Protein AF-A0A1I2E9L8-F1 (afdb_monomer)

Radius of gyration: 26.75 Å; Cα contacts (8 Å, |Δi|>4): 532; chains: 1; bounding box: 52×35×106 Å

Structure (mmCIF, N/CA/C/O backbone):
data_AF-A0A1I2E9L8-F1
#
_entry.id   AF-A0A1I2E9L8-F1
#
loop_
_atom_site.group_PDB
_atom_site.id
_atom_site.type_symbol
_atom_site.label_atom_id
_atom_site.label_alt_id
_atom_site.label_comp_id
_atom_site.label_asym_id
_atom_site.label_entity_id
_atom_site.label_seq_id
_atom_site.pdbx_PDB_ins_code
_atom_site.Cartn_x
_atom_site.Cartn_y
_atom_site.Cartn_z
_atom_site.occupancy
_atom_site.B_iso_or_equiv
_atom_site.auth_seq_id
_atom_site.auth_comp_id
_atom_site.auth_asym_id
_atom_site.auth_atom_id
_atom_site.pdbx_PDB_model_num
ATOM 1 N N . MET A 1 1 ? -4.619 11.342 -68.193 1.00 66.62 1 MET A N 1
ATOM 2 C CA . MET A 1 1 ? -4.381 11.795 -66.798 1.00 66.62 1 MET A CA 1
ATOM 3 C C . MET A 1 1 ? -5.116 10.953 -65.743 1.00 66.62 1 MET A C 1
ATOM 5 O O . MET A 1 1 ? -4.534 10.706 -64.697 1.00 66.62 1 MET A O 1
ATOM 9 N N . ILE A 1 2 ? -6.323 10.437 -66.022 1.00 74.88 2 ILE A N 1
ATOM 10 C CA . ILE A 1 2 ? -7.178 9.690 -65.068 1.00 74.88 2 ILE A CA 1
ATOM 11 C C . ILE A 1 2 ? -6.536 8.403 -64.494 1.00 74.88 2 ILE A C 1
ATOM 13 O O . ILE A 1 2 ? -6.602 8.181 -63.287 1.00 74.88 2 ILE A O 1
ATOM 17 N N . ASN A 1 3 ? -5.809 7.613 -65.297 1.00 73.25 3 ASN A N 1
ATOM 18 C CA . ASN A 1 3 ? -5.206 6.351 -64.821 1.00 73.25 3 ASN A CA 1
ATOM 19 C C . ASN A 1 3 ? -4.112 6.534 -63.752 1.00 73.25 3 ASN A C 1
ATOM 21 O O . ASN A 1 3 ? -3.948 5.673 -62.890 1.00 73.25 3 ASN A O 1
ATOM 25 N N . LYS A 1 4 ? -3.384 7.661 -63.753 1.00 78.81 4 LYS A N 1
ATOM 26 C CA . LYS A 1 4 ? -2.342 7.920 -62.740 1.00 78.81 4 LYS A CA 1
ATOM 27 C C . LYS A 1 4 ? -2.942 8.221 -61.361 1.00 78.81 4 LYS A C 1
ATOM 29 O O . LYS A 1 4 ? -2.363 7.830 -60.353 1.00 78.81 4 LYS A O 1
ATOM 34 N N . LEU A 1 5 ? -4.115 8.861 -61.319 1.00 83.88 5 LEU A N 1
ATOM 35 C CA . LEU A 1 5 ? -4.793 9.218 -60.071 1.00 83.88 5 LEU A CA 1
ATOM 36 C C . LEU A 1 5 ? -5.386 7.984 -59.372 1.00 83.88 5 LEU A C 1
ATOM 38 O O . LEU A 1 5 ? -5.322 7.881 -58.150 1.00 83.88 5 LEU A O 1
ATOM 42 N N . ILE A 1 6 ? -5.912 7.027 -60.142 1.00 85.25 6 ILE A N 1
ATOM 43 C CA . ILE A 1 6 ? -6.459 5.769 -59.608 1.00 85.25 6 ILE A CA 1
ATOM 44 C C . ILE A 1 6 ? -5.339 4.906 -59.009 1.00 85.25 6 ILE A C 1
ATOM 46 O O . ILE A 1 6 ? -5.469 4.435 -57.882 1.00 85.25 6 ILE A O 1
ATOM 50 N N . ILE A 1 7 ? -4.202 4.772 -59.702 1.00 83.62 7 ILE A N 1
ATOM 51 C CA . ILE A 1 7 ? -3.049 4.003 -59.201 1.00 83.62 7 ILE A CA 1
ATOM 52 C C . ILE A 1 7 ? -2.481 4.626 -57.916 1.00 83.62 7 ILE A C 1
ATOM 54 O O . ILE A 1 7 ? -2.129 3.897 -56.991 1.00 83.62 7 ILE A O 1
ATOM 58 N N . LEU A 1 8 ? -2.424 5.960 -57.823 1.00 86.81 8 LEU A N 1
ATOM 59 C CA . LEU A 1 8 ? -1.969 6.644 -56.610 1.00 86.81 8 LEU A CA 1
ATOM 60 C C . LEU A 1 8 ? -2.916 6.399 -55.424 1.00 86.81 8 LEU A C 1
ATOM 62 O O . LEU A 1 8 ? -2.445 6.105 -54.329 1.00 86.81 8 LEU A O 1
ATOM 66 N N . LYS A 1 9 ? -4.237 6.455 -55.645 1.00 87.00 9 LYS A N 1
ATOM 67 C CA . LYS A 1 9 ? -5.237 6.173 -54.602 1.00 87.00 9 LYS A CA 1
ATOM 68 C C . LYS A 1 9 ? -5.170 4.729 -54.110 1.00 87.00 9 LYS A C 1
ATOM 70 O O . LYS A 1 9 ? -5.240 4.508 -52.909 1.00 87.00 9 LYS A O 1
ATOM 75 N N . ILE A 1 10 ? -4.979 3.764 -55.011 1.00 85.31 10 ILE A N 1
ATOM 76 C CA . ILE A 1 10 ? -4.831 2.349 -54.640 1.00 85.31 10 ILE A CA 1
ATOM 77 C C . ILE A 1 10 ? -3.542 2.132 -53.839 1.00 85.31 10 ILE A C 1
ATOM 79 O O . ILE A 1 10 ? -3.576 1.459 -52.816 1.00 85.31 10 ILE A O 1
ATOM 83 N N . LYS A 1 11 ? -2.421 2.749 -54.238 1.00 83.81 11 LYS A N 1
ATOM 84 C CA . LYS A 1 11 ? -1.168 2.672 -53.470 1.00 83.81 11 LYS A CA 1
ATOM 85 C C . LYS A 1 11 ? -1.296 3.296 -52.082 1.00 83.81 11 LYS A C 1
ATOM 87 O O . LYS A 1 11 ? -0.800 2.716 -51.125 1.00 83.81 11 LYS A O 1
ATOM 92 N N . LEU A 1 12 ? -1.978 4.437 -51.972 1.00 83.06 12 LEU A N 1
ATOM 93 C CA . LEU A 1 12 ? -2.223 5.096 -50.690 1.00 83.06 12 LEU A CA 1
ATOM 94 C C . LEU A 1 12 ? -3.141 4.256 -49.790 1.00 83.06 12 LEU A C 1
ATOM 96 O O . LEU A 1 12 ? -2.866 4.120 -48.604 1.00 83.06 12 LEU A O 1
ATOM 100 N N . LEU A 1 13 ? -4.185 3.643 -50.359 1.00 82.94 13 LEU A N 1
ATOM 101 C CA . LEU A 1 13 ? -5.080 2.747 -49.629 1.00 82.94 13 LEU A CA 1
ATOM 102 C C . LEU A 1 13 ? -4.330 1.503 -49.135 1.00 82.94 13 LEU A C 1
ATOM 104 O O . LEU A 1 13 ? -4.416 1.173 -47.961 1.00 82.94 13 LEU A O 1
ATOM 108 N N . ILE A 1 14 ? -3.535 0.854 -49.993 1.00 80.50 14 ILE A N 1
ATOM 109 C CA . ILE A 1 14 ? -2.721 -0.308 -49.606 1.00 80.50 14 ILE A CA 1
ATOM 110 C C . ILE A 1 14 ? -1.721 0.085 -48.510 1.00 80.50 14 ILE A C 1
ATOM 112 O O . ILE A 1 14 ? -1.613 -0.618 -47.515 1.00 80.50 14 ILE A O 1
ATOM 116 N N . PHE A 1 15 ? -1.048 1.233 -48.621 1.00 78.69 15 PHE A N 1
ATOM 117 C CA . PHE A 1 15 ? -0.107 1.690 -47.593 1.00 78.69 15 PHE A CA 1
ATOM 118 C C . PHE A 1 15 ? -0.779 1.928 -46.227 1.00 78.69 15 PHE A C 1
ATOM 120 O O . PHE A 1 15 ? -0.186 1.628 -45.196 1.00 78.69 15 PHE A O 1
ATOM 127 N N . LEU A 1 16 ? -2.036 2.387 -46.209 1.00 77.38 16 LEU A N 1
ATOM 128 C CA . LEU A 1 16 ? -2.820 2.559 -44.979 1.00 77.38 16 LEU A CA 1
ATOM 129 C C . LEU A 1 16 ? -3.252 1.227 -44.335 1.00 77.38 16 LEU A C 1
ATOM 131 O O . LEU A 1 16 ? -3.424 1.183 -43.122 1.00 77.38 16 LEU A O 1
ATOM 135 N N . PHE A 1 17 ? -3.393 0.142 -45.107 1.00 72.19 17 PHE A N 1
ATOM 136 C CA . PHE A 1 17 ? -3.806 -1.172 -44.586 1.00 72.19 17 PHE A CA 1
ATOM 137 C C . PHE A 1 17 ? -2.660 -2.017 -44.001 1.00 72.19 17 PHE A C 1
ATOM 139 O O . PHE A 1 17 ? -2.930 -2.953 -43.254 1.00 72.19 17 PHE A O 1
ATOM 146 N N . PHE A 1 18 ? -1.394 -1.705 -44.299 1.00 70.62 18 PHE A N 1
ATOM 147 C CA . PHE A 1 18 ? -0.235 -2.507 -43.864 1.00 70.62 18 PHE A CA 1
ATOM 148 C C . PHE A 1 18 ? 0.545 -1.924 -42.667 1.00 70.62 18 PHE A C 1
ATOM 150 O O . PHE A 1 18 ? 1.574 -2.477 -42.288 1.00 70.62 18 PHE A O 1
ATOM 157 N N . GLY A 1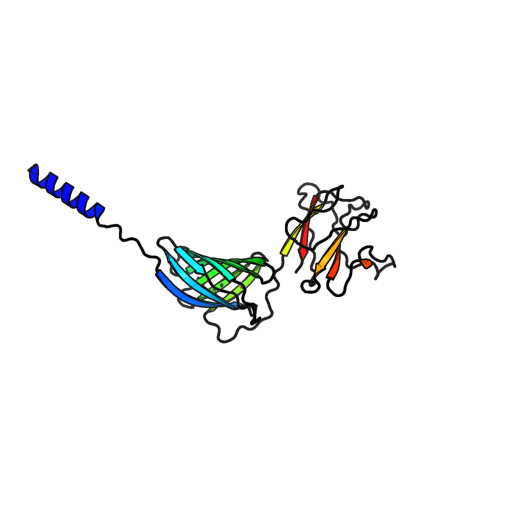 19 ? 0.086 -0.823 -42.062 1.00 64.12 19 GLY A N 1
ATOM 158 C CA . GLY A 1 19 ? 0.852 -0.085 -41.045 1.00 64.12 19 GLY A CA 1
ATOM 159 C C . GLY A 1 19 ? 0.592 -0.443 -39.577 1.00 64.12 19 GLY A C 1
ATOM 160 O O . GLY A 1 19 ? 1.309 0.046 -38.710 1.00 64.12 19 GLY A O 1
ATOM 161 N N . SER A 1 20 ? -0.415 -1.261 -39.263 1.00 62.69 20 SER A N 1
ATOM 162 C CA . SER A 1 20 ? -0.779 -1.558 -37.870 1.00 62.69 20 SER A CA 1
ATOM 163 C C . SER A 1 20 ? 0.019 -2.747 -37.336 1.00 62.69 20 SER A C 1
ATOM 165 O O . SER A 1 20 ? -0.498 -3.859 -37.229 1.00 62.69 20 SER A O 1
ATOM 167 N N . THR A 1 21 ? 1.297 -2.544 -37.012 1.00 70.00 21 THR A N 1
ATOM 168 C CA . THR A 1 21 ? 2.017 -3.526 -36.193 1.00 70.00 21 THR A CA 1
ATOM 169 C C . THR A 1 21 ? 1.369 -3.543 -34.819 1.00 70.00 21 THR A C 1
ATOM 171 O O . THR A 1 21 ? 1.370 -2.516 -34.144 1.00 70.00 21 THR A O 1
ATOM 174 N N . LEU A 1 22 ? 0.821 -4.689 -34.410 1.00 69.31 22 LEU A N 1
ATOM 175 C CA . LEU A 1 22 ? 0.424 -4.913 -33.024 1.00 69.31 22 LEU A CA 1
ATOM 176 C C . LEU A 1 22 ? 1.630 -4.572 -32.145 1.00 69.31 22 LEU A C 1
ATOM 178 O O . LEU A 1 22 ? 2.656 -5.255 -32.211 1.00 69.31 22 LEU A O 1
ATOM 182 N N . VAL A 1 23 ? 1.533 -3.489 -31.376 1.00 74.12 23 VAL A N 1
ATOM 183 C CA . VAL A 1 23 ? 2.543 -3.160 -30.377 1.00 74.12 23 VAL A CA 1
ATOM 184 C C . VAL A 1 23 ? 2.415 -4.218 -29.293 1.00 74.12 23 VAL A C 1
ATOM 186 O O . VAL A 1 23 ? 1.532 -4.177 -28.438 1.00 74.12 23 VAL A O 1
ATOM 189 N N . ASN A 1 24 ? 3.269 -5.232 -29.389 1.00 81.94 24 ASN A N 1
ATOM 190 C CA . ASN A 1 24 ? 3.385 -6.242 -28.355 1.00 81.94 24 ASN A CA 1
ATOM 191 C C . ASN A 1 24 ? 3.853 -5.546 -27.080 1.00 81.94 24 ASN A C 1
ATOM 193 O O . ASN A 1 24 ? 4.819 -4.783 -27.107 1.00 81.94 24 ASN A O 1
ATOM 197 N N . ALA A 1 25 ? 3.159 -5.808 -25.976 1.00 87.88 25 ALA A N 1
ATOM 198 C CA . ALA A 1 25 ? 3.566 -5.315 -24.675 1.00 87.88 25 ALA A CA 1
ATOM 199 C C . ALA A 1 25 ? 5.027 -5.723 -24.406 1.00 87.88 25 ALA A C 1
ATOM 201 O O . ALA A 1 25 ? 5.374 -6.902 -24.505 1.00 87.88 25 ALA A O 1
ATOM 202 N N . GLN A 1 26 ? 5.889 -4.750 -24.112 1.00 92.44 26 GLN A N 1
ATOM 203 C CA . GLN A 1 26 ? 7.318 -4.976 -23.909 1.00 92.44 26 GLN A CA 1
ATOM 204 C C . GLN A 1 26 ? 7.628 -4.963 -22.417 1.00 92.44 26 GLN A C 1
ATOM 206 O O . GLN A 1 26 ? 7.486 -3.937 -21.749 1.00 92.44 26 GLN A O 1
ATOM 211 N N . THR A 1 27 ? 8.099 -6.086 -21.882 1.00 95.06 27 THR A N 1
ATOM 212 C CA . THR A 1 27 ? 8.660 -6.109 -20.529 1.00 95.06 27 THR A CA 1
ATOM 213 C C . THR A 1 27 ? 9.973 -5.331 -20.518 1.00 95.06 27 THR A C 1
ATOM 215 O O . THR A 1 27 ? 10.907 -5.668 -21.244 1.00 95.06 27 THR A O 1
ATOM 218 N N . LEU A 1 28 ? 10.032 -4.281 -19.701 1.00 91.56 28 LEU A N 1
ATOM 219 C CA . LEU A 1 28 ? 11.212 -3.428 -19.555 1.00 91.56 28 LEU A CA 1
ATOM 220 C C . LEU A 1 28 ? 12.232 -4.046 -18.597 1.00 91.56 28 LEU A C 1
ATOM 222 O O . LEU A 1 28 ? 13.436 -3.941 -18.817 1.00 91.56 28 LEU A O 1
ATOM 226 N N . GLY A 1 29 ? 11.747 -4.723 -17.556 1.00 94.12 29 GLY A N 1
ATOM 227 C CA . GLY A 1 29 ? 12.587 -5.409 -16.583 1.00 94.12 29 GLY A CA 1
ATOM 228 C C . GLY A 1 29 ? 11.935 -5.520 -15.213 1.00 94.12 29 GLY A C 1
ATOM 229 O O . GLY A 1 29 ? 10.776 -5.145 -15.028 1.00 94.12 29 GLY A O 1
ATOM 230 N N . THR A 1 30 ? 12.710 -6.034 -14.258 1.00 95.25 30 THR A N 1
ATOM 231 C CA . THR A 1 30 ? 12.337 -6.113 -12.843 1.00 95.25 30 THR A CA 1
ATOM 232 C C . THR A 1 30 ? 13.197 -5.157 -12.034 1.00 95.25 30 THR A C 1
ATOM 234 O O . THR A 1 30 ? 14.423 -5.174 -12.125 1.00 95.25 30 THR A O 1
ATOM 237 N N . TYR A 1 31 ? 12.542 -4.342 -11.222 1.00 94.19 31 TYR A N 1
ATOM 238 C CA . TYR A 1 31 ? 13.128 -3.219 -10.510 1.00 94.19 31 TYR A CA 1
ATOM 239 C C . TYR A 1 31 ? 12.735 -3.259 -9.037 1.00 94.19 31 TYR A C 1
ATOM 241 O O . TYR A 1 31 ? 11.745 -3.892 -8.671 1.00 94.19 31 TYR A O 1
ATOM 249 N N . ARG A 1 32 ? 13.525 -2.602 -8.184 1.00 95.19 32 ARG A N 1
ATOM 250 C CA . ARG A 1 32 ? 13.363 -2.643 -6.727 1.00 95.19 32 ARG A CA 1
ATOM 251 C C . ARG A 1 32 ? 13.406 -1.237 -6.147 1.00 95.19 32 ARG A C 1
ATOM 253 O O . ARG A 1 32 ? 14.308 -0.477 -6.490 1.00 95.19 32 ARG A O 1
ATOM 260 N N . TRP A 1 33 ? 12.497 -0.938 -5.226 1.00 94.94 33 TRP A N 1
ATOM 261 C CA . TRP A 1 33 ? 12.442 0.329 -4.500 1.00 94.94 33 TRP A CA 1
ATOM 262 C C . TRP A 1 33 ? 12.247 0.101 -3.010 1.00 94.94 33 TRP A C 1
ATOM 264 O O . TRP A 1 33 ? 11.333 -0.618 -2.616 1.00 94.94 33 TRP A O 1
ATOM 274 N N . ASN A 1 34 ? 13.072 0.736 -2.179 1.00 95.38 34 ASN A N 1
ATOM 275 C CA . ASN A 1 34 ? 12.769 0.885 -0.758 1.00 95.38 34 ASN A CA 1
ATOM 276 C C . ASN A 1 34 ? 11.882 2.116 -0.552 1.00 95.38 34 ASN A C 1
ATOM 278 O O . ASN A 1 34 ? 12.173 3.180 -1.088 1.00 95.38 34 ASN A O 1
ATOM 282 N N . ILE A 1 35 ? 10.823 1.962 0.235 1.00 93.50 35 ILE A N 1
ATOM 283 C CA . ILE A 1 35 ? 9.825 2.994 0.524 1.00 93.50 35 ILE A CA 1
ATOM 284 C C . ILE A 1 35 ? 10.219 3.712 1.831 1.00 93.50 35 ILE A C 1
ATOM 286 O O . ILE A 1 35 ? 9.594 3.545 2.875 1.00 93.50 35 ILE A O 1
ATOM 290 N N . SER A 1 36 ? 11.317 4.475 1.799 1.00 94.38 36 SER A N 1
ATOM 291 C CA . SER A 1 36 ? 11.888 5.162 2.971 1.00 94.38 36 SER A CA 1
ATOM 292 C C . SER A 1 36 ? 10.903 6.199 3.534 1.00 94.38 36 SER A C 1
ATOM 294 O O . SER A 1 36 ? 10.302 6.921 2.734 1.00 94.38 36 SER A O 1
ATOM 296 N N . PRO A 1 37 ? 10.718 6.318 4.866 1.00 94.56 37 PRO A N 1
ATOM 297 C CA . PRO A 1 37 ? 11.580 5.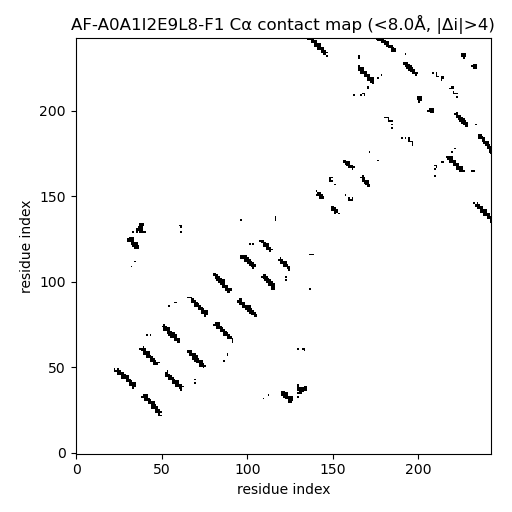805 5.942 1.00 94.56 37 PRO A CA 1
ATOM 298 C C . PRO A 1 37 ? 11.247 4.389 6.438 1.00 94.56 37 PRO A C 1
ATOM 300 O O . PRO A 1 37 ? 11.721 3.993 7.503 1.00 94.56 37 PRO A O 1
ATOM 303 N N . PHE A 1 38 ? 10.427 3.630 5.712 1.00 94.00 38 PHE A N 1
ATOM 304 C CA . PHE A 1 38 ? 10.057 2.268 6.090 1.00 94.00 38 PHE A CA 1
ATOM 305 C C . PHE A 1 38 ? 10.999 1.243 5.459 1.00 94.00 38 PHE A C 1
ATOM 307 O O . PHE A 1 38 ? 11.563 1.467 4.390 1.00 94.00 38 PHE A O 1
ATOM 314 N N . CYS A 1 39 ? 11.136 0.079 6.092 1.00 94.50 39 CYS A N 1
ATOM 315 C CA . CYS A 1 39 ? 11.990 -1.008 5.595 1.00 94.50 39 CYS A CA 1
ATOM 316 C C . CYS A 1 39 ? 11.376 -1.807 4.430 1.00 94.50 39 CYS A C 1
ATOM 318 O O . CYS A 1 39 ? 12.009 -2.729 3.910 1.00 94.50 39 CYS A O 1
ATOM 320 N N . ASN A 1 40 ? 10.152 -1.476 4.010 1.00 93.12 40 ASN A N 1
ATOM 321 C CA . ASN A 1 40 ? 9.474 -2.127 2.896 1.00 93.12 40 ASN A CA 1
ATOM 322 C C . ASN A 1 40 ? 10.284 -1.963 1.601 1.00 93.12 40 ASN A C 1
ATOM 324 O O . ASN A 1 40 ? 10.736 -0.864 1.260 1.00 93.12 40 ASN A O 1
ATOM 328 N N . VAL A 1 41 ? 10.468 -3.065 0.874 1.00 94.44 41 VAL A N 1
ATOM 329 C CA . VAL A 1 41 ? 11.091 -3.103 -0.450 1.00 94.44 41 VAL A CA 1
ATOM 330 C C . VAL A 1 41 ? 10.110 -3.708 -1.432 1.00 94.44 41 VAL A C 1
ATOM 332 O O . VAL A 1 41 ? 9.779 -4.892 -1.361 1.00 94.44 41 VAL A O 1
ATOM 335 N N . ILE A 1 42 ? 9.708 -2.892 -2.394 1.00 94.00 42 ILE A N 1
ATOM 336 C CA . ILE A 1 42 ? 8.800 -3.267 -3.463 1.00 94.00 42 ILE A CA 1
ATOM 337 C C . ILE A 1 42 ? 9.627 -3.683 -4.673 1.00 94.00 42 ILE A C 1
ATOM 339 O O . ILE A 1 42 ? 10.482 -2.937 -5.145 1.00 94.00 42 ILE A O 1
ATOM 343 N N . THR A 1 43 ? 9.374 -4.887 -5.169 1.00 95.44 43 THR A N 1
ATOM 344 C CA . THR A 1 43 ? 9.982 -5.447 -6.376 1.00 95.44 43 THR A CA 1
ATOM 345 C C . THR A 1 43 ? 8.909 -5.541 -7.447 1.00 95.44 43 THR A C 1
ATOM 347 O O . THR A 1 43 ? 7.895 -6.184 -7.208 1.00 95.44 43 THR A O 1
ATOM 350 N N . LEU A 1 44 ? 9.104 -4.915 -8.607 1.00 95.06 44 LEU A N 1
ATOM 351 C CA . LEU A 1 44 ? 8.111 -4.865 -9.684 1.00 95.06 44 LEU A CA 1
ATOM 352 C C . LEU A 1 44 ? 8.731 -5.240 -11.015 1.00 95.06 44 LEU A C 1
ATOM 354 O O . LEU A 1 44 ? 9.753 -4.682 -11.406 1.00 95.06 44 LEU A O 1
ATOM 358 N N . THR A 1 45 ? 8.052 -6.103 -11.752 1.00 95.81 45 THR A N 1
ATOM 359 C CA . THR A 1 45 ? 8.254 -6.272 -13.184 1.00 95.81 45 THR A CA 1
ATOM 360 C C . THR A 1 45 ? 7.394 -5.256 -13.922 1.00 95.81 45 THR A C 1
ATOM 362 O O . THR A 1 45 ? 6.169 -5.272 -13.802 1.00 95.81 45 THR A O 1
ATOM 365 N N . ILE A 1 46 ? 8.033 -4.368 -14.684 1.00 93.19 46 ILE A N 1
ATOM 366 C CA . ILE A 1 46 ? 7.361 -3.319 -15.454 1.00 93.19 46 ILE A CA 1
ATOM 367 C C . ILE A 1 46 ? 7.197 -3.776 -16.901 1.00 93.19 46 ILE A C 1
ATOM 369 O O . ILE A 1 46 ? 8.165 -4.167 -17.556 1.00 93.19 46 ILE A O 1
ATOM 373 N N . THR A 1 47 ? 5.973 -3.678 -17.412 1.00 94.75 47 THR A N 1
ATOM 374 C CA . THR A 1 47 ? 5.627 -3.983 -18.803 1.00 94.75 47 THR A CA 1
ATOM 375 C C . THR A 1 47 ? 4.967 -2.774 -19.454 1.00 94.75 47 THR A C 1
ATOM 377 O O . THR A 1 47 ? 3.933 -2.295 -18.987 1.00 94.75 47 THR A O 1
ATOM 380 N N . GLN A 1 48 ? 5.568 -2.281 -20.534 1.00 91.75 48 GLN A N 1
ATOM 381 C CA . GLN A 1 48 ? 5.071 -1.169 -21.335 1.00 91.75 48 GLN A CA 1
ATOM 382 C C . GLN A 1 48 ? 4.018 -1.642 -22.342 1.00 91.75 48 GLN A C 1
ATOM 384 O O . GLN A 1 48 ? 4.189 -2.669 -22.996 1.00 91.75 48 GLN A O 1
ATOM 389 N N . PHE A 1 49 ? 2.962 -0.853 -22.502 1.00 90.19 49 PHE A N 1
ATOM 390 C CA . PHE A 1 49 ? 1.965 -0.950 -23.569 1.00 90.19 49 PHE A CA 1
ATOM 391 C C . PHE A 1 49 ? 1.800 0.427 -24.239 1.00 90.19 49 PHE A C 1
ATOM 393 O O . PHE A 1 49 ? 2.368 1.410 -23.768 1.00 90.19 49 PHE A O 1
ATOM 400 N N . GLU A 1 50 ? 1.048 0.526 -25.343 1.00 82.75 50 GLU A N 1
ATOM 401 C CA . GLU A 1 50 ? 1.004 1.744 -26.185 1.00 82.75 50 GLU A CA 1
ATOM 402 C C . GLU A 1 50 ? 0.746 3.049 -25.416 1.00 82.75 50 GLU A C 1
ATOM 404 O O . GLU A 1 50 ? 1.337 4.078 -25.732 1.00 82.75 50 GLU A O 1
ATOM 409 N N . ALA A 1 51 ? -0.118 3.008 -24.401 1.00 82.31 51 ALA A N 1
ATOM 410 C CA . ALA A 1 51 ? -0.572 4.189 -23.670 1.00 82.31 51 ALA A CA 1
ATOM 411 C C . ALA A 1 51 ? -0.029 4.302 -22.231 1.00 82.31 51 ALA A C 1
ATOM 413 O O . ALA A 1 51 ? -0.449 5.198 -21.498 1.00 82.31 51 ALA A O 1
ATOM 414 N N . GLY A 1 52 ? 0.869 3.414 -21.790 1.00 89.12 52 GLY A N 1
ATOM 415 C CA . GLY A 1 52 ? 1.347 3.432 -20.408 1.00 89.12 52 GLY A CA 1
ATOM 416 C C . GLY A 1 52 ? 2.163 2.212 -20.001 1.00 89.12 52 GLY A C 1
ATOM 417 O O . GLY A 1 52 ? 2.707 1.485 -20.832 1.00 89.12 52 GLY A O 1
ATOM 418 N N . TRP A 1 53 ? 2.253 1.993 -18.693 1.00 92.81 53 TRP A N 1
ATOM 419 C CA . TRP A 1 53 ? 2.985 0.869 -18.124 1.00 92.81 53 TRP A CA 1
ATOM 420 C C . TRP A 1 53 ? 2.140 0.167 -17.075 1.00 92.81 53 TRP A C 1
ATOM 422 O O . TRP A 1 53 ? 1.398 0.792 -16.320 1.00 92.81 53 TRP A O 1
ATOM 432 N N . SER A 1 54 ? 2.277 -1.147 -17.022 1.00 94.44 54 SER A N 1
ATOM 433 C CA . SER A 1 54 ? 1.751 -1.995 -15.961 1.00 94.44 54 SER A CA 1
ATOM 434 C C . SER A 1 54 ? 2.912 -2.475 -15.110 1.00 94.44 54 SER A C 1
ATOM 436 O O . SER A 1 54 ? 4.035 -2.618 -15.601 1.00 94.44 54 SER A O 1
ATOM 438 N N . ALA A 1 55 ? 2.643 -2.721 -13.839 1.00 94.62 55 ALA A N 1
ATOM 439 C CA . ALA A 1 55 ? 3.611 -3.301 -12.935 1.00 94.62 55 ALA A CA 1
ATOM 440 C C . ALA A 1 55 ? 2.967 -4.371 -12.076 1.00 94.62 55 ALA A C 1
ATOM 442 O O . ALA A 1 55 ? 1.856 -4.197 -11.579 1.00 94.62 55 ALA A O 1
ATOM 443 N N . VAL A 1 56 ? 3.691 -5.468 -11.901 1.00 95.56 56 VAL A N 1
ATOM 444 C CA . VAL A 1 56 ? 3.293 -6.587 -11.050 1.00 95.5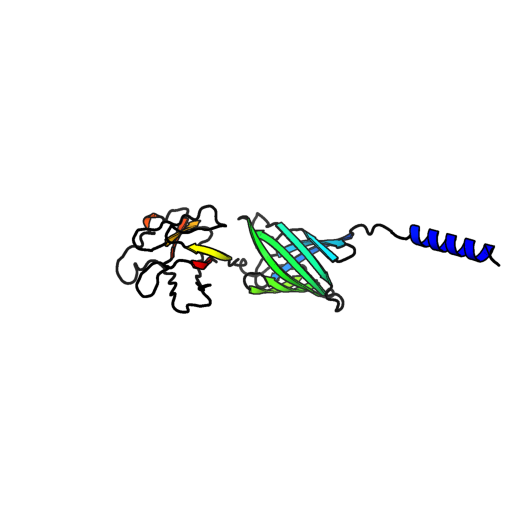6 56 VAL A CA 1
ATOM 445 C C . VAL A 1 56 ? 4.524 -7.084 -10.308 1.00 95.56 56 VAL A C 1
ATOM 447 O O . VAL A 1 56 ? 5.612 -7.139 -10.878 1.00 95.56 56 VAL A O 1
ATOM 450 N N . GLY A 1 57 ? 4.372 -7.442 -9.042 1.00 95.25 57 GLY A N 1
ATOM 451 C CA . GLY A 1 57 ? 5.441 -8.005 -8.235 1.00 95.25 57 GLY A CA 1
ATOM 452 C C . GLY A 1 57 ? 5.038 -8.134 -6.774 1.00 95.25 57 GLY A C 1
ATOM 453 O O . GLY A 1 57 ? 3.965 -8.659 -6.487 1.00 95.25 57 GLY A O 1
ATOM 454 N N . SER A 1 58 ? 5.895 -7.698 -5.853 1.00 94.31 58 SER A N 1
ATOM 455 C CA . SER A 1 58 ? 5.697 -7.932 -4.421 1.00 94.31 58 SER A CA 1
ATOM 456 C C . SER A 1 58 ? 6.354 -6.891 -3.515 1.00 94.31 58 SER A C 1
ATOM 458 O O . SER A 1 58 ? 7.424 -6.376 -3.835 1.00 94.31 58 SER A O 1
ATOM 460 N N . ASP A 1 59 ? 5.777 -6.666 -2.339 1.00 92.38 59 ASP A N 1
ATOM 461 C CA . ASP A 1 59 ? 6.378 -5.985 -1.191 1.00 92.38 59 ASP A CA 1
ATOM 462 C C . ASP A 1 59 ? 6.937 -7.047 -0.236 1.00 92.38 59 ASP A C 1
ATOM 464 O O . ASP A 1 59 ? 6.232 -7.974 0.165 1.00 92.38 59 ASP A O 1
ATOM 468 N N . ASN A 1 60 ? 8.216 -6.937 0.119 1.00 91.94 60 ASN A N 1
ATOM 469 C CA . ASN A 1 60 ? 8.871 -7.891 1.012 1.00 91.94 60 ASN A CA 1
ATOM 470 C C . ASN A 1 60 ? 8.430 -7.774 2.482 1.00 91.94 60 ASN A C 1
ATOM 472 O O . ASN A 1 60 ? 8.966 -8.505 3.314 1.00 91.94 60 ASN A O 1
ATOM 476 N N . ASN A 1 61 ? 7.547 -6.827 2.818 1.00 88.00 61 ASN A N 1
ATOM 477 C CA . ASN A 1 61 ? 7.064 -6.569 4.170 1.00 88.00 61 ASN A CA 1
ATOM 478 C C . ASN A 1 61 ? 8.211 -6.511 5.192 1.00 88.00 61 ASN A C 1
ATOM 480 O O . ASN A 1 61 ? 8.160 -7.169 6.226 1.00 88.00 61 ASN A O 1
ATOM 484 N N . CYS A 1 62 ? 9.292 -5.791 4.882 1.00 90.75 62 CYS A N 1
ATOM 485 C CA . CYS A 1 62 ? 10.478 -5.700 5.743 1.00 90.75 62 CYS A CA 1
ATOM 486 C C . CYS A 1 62 ? 11.222 -7.022 5.999 1.00 90.75 62 CYS A C 1
ATOM 488 O O . CYS A 1 62 ? 11.894 -7.176 7.017 1.00 90.75 62 CYS A O 1
ATOM 490 N N . GLY A 1 63 ? 11.148 -7.969 5.065 1.00 89.31 63 GLY A N 1
ATOM 491 C CA . GLY A 1 63 ? 11.857 -9.245 5.154 1.00 89.31 63 GLY A CA 1
ATOM 492 C C . GLY A 1 63 ? 11.085 -10.337 5.891 1.00 89.31 63 GLY A C 1
ATOM 493 O O . GLY A 1 63 ? 11.687 -11.341 6.272 1.00 89.31 63 GLY A O 1
ATOM 494 N N . LEU A 1 64 ? 9.771 -10.172 6.080 1.00 85.19 64 LEU A N 1
ATOM 495 C CA . LEU A 1 64 ? 8.917 -11.288 6.479 1.00 85.19 64 LEU A CA 1
ATOM 496 C C . LEU A 1 64 ? 8.980 -12.405 5.427 1.00 85.19 64 LEU A C 1
ATOM 498 O O . LEU A 1 64 ? 9.230 -12.170 4.246 1.00 85.19 64 LEU A O 1
ATOM 502 N N . THR A 1 65 ? 8.755 -13.643 5.871 1.00 83.06 65 THR A N 1
ATOM 503 C CA . THR A 1 65 ? 8.820 -14.832 5.006 1.00 83.06 65 THR A CA 1
ATOM 504 C C . THR A 1 65 ? 7.794 -14.787 3.874 1.00 83.06 65 THR A C 1
ATOM 506 O O . THR A 1 65 ? 8.059 -15.296 2.788 1.00 83.06 65 THR A O 1
ATOM 509 N N . GLU A 1 66 ? 6.642 -14.163 4.116 1.00 83.31 66 GLU A N 1
ATOM 510 C CA . GLU A 1 66 ? 5.584 -13.999 3.125 1.00 83.31 66 GLU A CA 1
ATOM 511 C C . GLU A 1 66 ? 5.595 -12.567 2.572 1.00 83.31 66 GLU A C 1
ATOM 513 O O . GLU A 1 66 ? 5.476 -11.583 3.312 1.00 83.31 66 GLU A O 1
ATOM 518 N N . ALA A 1 67 ? 5.744 -12.462 1.252 1.00 88.69 67 ALA A N 1
ATOM 519 C CA . ALA A 1 67 ? 5.680 -11.202 0.528 1.00 88.69 67 ALA A CA 1
ATOM 520 C C . ALA A 1 67 ? 4.233 -10.895 0.112 1.00 88.69 67 ALA A C 1
ATOM 522 O O . ALA A 1 67 ? 3.495 -11.788 -0.304 1.00 88.69 67 ALA A O 1
ATOM 523 N N . SER A 1 68 ? 3.850 -9.625 0.188 1.00 88.12 68 SER A N 1
ATOM 524 C CA . SER A 1 68 ? 2.538 -9.133 -0.244 1.00 88.12 68 SER A CA 1
ATOM 525 C C . SER A 1 68 ? 2.554 -8.919 -1.756 1.00 88.12 68 SER A C 1
ATOM 527 O O . SER A 1 68 ? 3.474 -8.248 -2.233 1.00 88.12 68 SER A O 1
ATOM 529 N N . PRO A 1 69 ? 1.608 -9.449 -2.551 1.00 90.94 69 PRO A N 1
ATOM 530 C CA . PRO A 1 69 ? 1.568 -9.156 -3.978 1.00 90.94 69 PRO A CA 1
ATOM 531 C C . PRO A 1 69 ? 1.299 -7.665 -4.203 1.00 90.94 69 PRO A C 1
ATOM 533 O O . PRO A 1 69 ? 0.488 -7.049 -3.514 1.00 90.94 69 PRO A O 1
ATOM 536 N N . VAL A 1 70 ? 1.986 -7.090 -5.188 1.00 91.94 70 VAL A N 1
ATOM 537 C CA . VAL A 1 70 ? 1.834 -5.692 -5.595 1.00 91.94 70 VAL A CA 1
ATOM 538 C C . VAL A 1 70 ? 1.468 -5.637 -7.068 1.00 91.94 70 VAL A C 1
ATOM 540 O O . VAL A 1 70 ? 2.110 -6.281 -7.896 1.00 91.94 70 VAL A O 1
ATOM 543 N N . SER A 1 71 ? 0.468 -4.839 -7.421 1.00 93.44 71 SER A N 1
ATOM 544 C CA . SER A 1 71 ? 0.123 -4.566 -8.816 1.00 93.44 71 SER A CA 1
ATOM 545 C C . SER A 1 71 ? -0.253 -3.107 -9.027 1.00 93.44 71 SER A C 1
ATOM 547 O O . SER A 1 71 ? -0.645 -2.410 -8.094 1.00 93.44 71 SER A O 1
ATOM 549 N N . GLY A 1 72 ? -0.119 -2.612 -10.251 1.00 91.75 72 GLY A N 1
ATOM 550 C CA . GLY A 1 72 ? -0.516 -1.251 -10.558 1.00 91.75 72 GLY A CA 1
ATOM 551 C C . GLY A 1 72 ? -0.194 -0.812 -11.972 1.00 91.75 72 GLY A C 1
ATOM 552 O O . GLY A 1 72 ? 0.184 -1.605 -12.837 1.00 91.75 72 GLY A O 1
ATOM 553 N N . SER A 1 73 ? -0.346 0.485 -12.199 1.00 90.69 73 SER A N 1
ATOM 554 C CA . SER A 1 73 ? -0.110 1.110 -13.496 1.00 90.69 73 SER A CA 1
ATOM 555 C C . SER A 1 73 ? 0.591 2.446 -13.339 1.00 90.69 73 SER A C 1
ATOM 557 O O . SER A 1 73 ? 0.331 3.172 -12.378 1.00 90.69 73 SER A O 1
ATOM 559 N N . PHE A 1 74 ? 1.416 2.793 -14.321 1.00 88.56 74 PHE A N 1
ATOM 560 C CA . PHE A 1 74 ? 2.084 4.080 -14.424 1.00 88.56 74 PHE A CA 1
ATOM 561 C C . PHE A 1 74 ? 1.674 4.794 -15.709 1.00 88.56 74 PHE A C 1
ATOM 563 O O . PHE A 1 74 ? 1.393 4.174 -16.736 1.00 88.56 74 PHE A O 1
ATOM 570 N N . SER A 1 75 ? 1.703 6.119 -15.646 1.00 87.75 75 SER A N 1
ATOM 571 C CA . SER A 1 75 ? 1.555 7.020 -16.785 1.00 87.75 75 SER A CA 1
ATOM 572 C C . SER A 1 75 ? 2.682 8.049 -16.778 1.00 87.75 75 SER A C 1
ATOM 574 O O . SER A 1 75 ? 3.163 8.438 -15.710 1.00 87.75 75 SER A O 1
ATOM 576 N N . SER A 1 76 ? 3.091 8.500 -17.963 1.00 83.81 76 SER A N 1
ATOM 577 C CA . SER A 1 76 ? 4.018 9.620 -18.099 1.00 83.81 76 SER A CA 1
ATOM 578 C C . SER A 1 76 ? 3.255 10.900 -17.796 1.00 83.81 76 SER A C 1
ATOM 580 O O . SER A 1 76 ? 2.127 11.081 -18.257 1.00 83.81 76 SER A O 1
ATOM 582 N N . ILE A 1 77 ? 3.871 11.799 -17.038 1.00 79.62 77 ILE A N 1
ATOM 583 C CA . ILE A 1 77 ? 3.267 13.092 -16.693 1.00 79.62 77 ILE A CA 1
ATOM 584 C C . ILE A 1 77 ? 3.691 14.225 -17.640 1.00 79.62 77 ILE A C 1
ATOM 586 O O . ILE A 1 77 ? 3.488 15.400 -17.342 1.00 79.62 77 ILE A O 1
ATOM 590 N N . GLY A 1 78 ? 4.251 13.883 -18.809 1.00 68.81 78 GLY A N 1
ATOM 591 C CA . GLY A 1 78 ? 4.521 14.821 -19.907 1.00 68.81 78 GLY A CA 1
ATOM 592 C C . GLY A 1 78 ? 5.682 15.794 -19.672 1.00 68.81 78 GLY A C 1
ATOM 593 O O . GLY A 1 78 ? 5.953 16.632 -20.530 1.00 68.81 78 GLY A O 1
ATOM 594 N N . ARG A 1 79 ? 6.386 15.690 -18.540 1.00 62.16 79 ARG A N 1
ATOM 595 C CA . ARG A 1 79 ? 7.587 16.470 -18.210 1.00 62.16 79 ARG A CA 1
ATOM 596 C C . ARG A 1 79 ? 8.813 15.561 -18.194 1.00 62.16 79 ARG A C 1
ATOM 598 O O . ARG A 1 79 ? 9.330 15.209 -17.145 1.00 62.16 79 ARG A O 1
ATOM 605 N N . GLY A 1 80 ? 9.255 15.150 -19.379 1.00 63.31 80 GLY A N 1
ATOM 606 C CA . GLY A 1 80 ? 10.424 14.284 -19.513 1.00 63.31 80 GLY A CA 1
ATOM 607 C C . GLY A 1 80 ? 10.147 12.852 -19.060 1.00 63.31 80 GLY A C 1
ATOM 608 O O . GLY A 1 80 ? 9.170 12.235 -19.487 1.00 63.31 80 GLY A O 1
ATOM 609 N N . SER A 1 81 ? 11.038 12.318 -18.235 1.00 67.75 81 SER A N 1
ATOM 610 C CA . SER A 1 81 ? 11.136 10.902 -17.895 1.00 67.75 81 SER A CA 1
ATOM 611 C C . SER A 1 81 ? 10.557 10.550 -16.521 1.00 67.75 81 SER A C 1
ATOM 613 O O . SER A 1 81 ? 10.901 9.530 -15.926 1.00 67.75 81 SER A O 1
ATOM 615 N N . GLU A 1 82 ? 9.650 11.400 -16.040 1.00 74.44 82 GLU A N 1
ATOM 616 C CA . GLU A 1 82 ? 8.902 11.199 -14.808 1.00 74.44 82 GLU A CA 1
ATOM 617 C C . GLU A 1 82 ? 7.682 10.300 -15.038 1.00 74.44 82 GLU A C 1
ATOM 619 O O . GLU A 1 82 ? 6.849 10.531 -15.928 1.00 74.44 82 GLU A O 1
ATOM 624 N N . PHE A 1 83 ? 7.530 9.310 -14.165 1.00 77.38 83 PHE A N 1
ATOM 625 C CA . PHE A 1 83 ? 6.367 8.429 -14.136 1.00 77.38 83 PHE A CA 1
ATOM 626 C C . PHE A 1 83 ? 5.564 8.675 -12.871 1.00 77.38 83 PHE A C 1
ATOM 628 O O . PHE A 1 83 ? 6.134 8.813 -11.793 1.00 77.38 83 PHE A O 1
ATOM 635 N N . LYS A 1 84 ? 4.236 8.690 -12.991 1.00 82.69 84 LYS A N 1
ATOM 636 C CA . LYS A 1 84 ? 3.319 8.639 -11.851 1.00 82.69 84 LYS A CA 1
ATOM 637 C C . LYS A 1 84 ? 2.513 7.358 -11.936 1.00 82.69 84 LYS A C 1
ATOM 639 O O . LYS A 1 84 ? 1.857 7.122 -12.952 1.00 82.69 84 LYS A O 1
ATOM 644 N N . GLY A 1 85 ? 2.539 6.568 -10.870 1.00 80.25 85 GLY A N 1
ATOM 645 C CA . GLY A 1 85 ? 1.742 5.352 -10.774 1.00 80.25 85 GLY A CA 1
ATOM 646 C C . GLY A 1 85 ? 0.945 5.233 -9.491 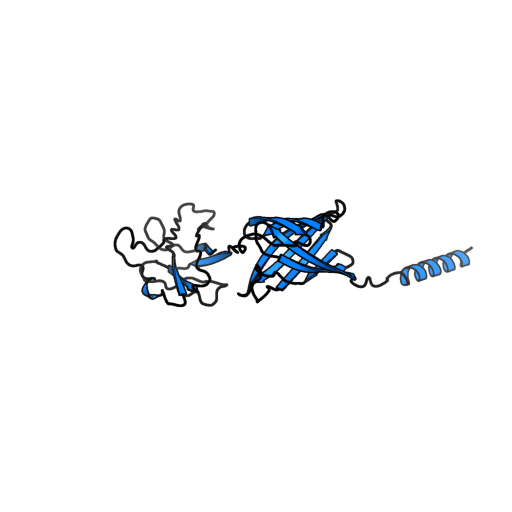1.00 80.25 85 GLY A C 1
ATOM 647 O O . GLY A 1 85 ? 1.229 5.910 -8.501 1.00 80.25 85 GLY A O 1
ATOM 648 N N . ILE A 1 86 ? -0.048 4.354 -9.559 1.00 82.75 86 ILE A N 1
ATOM 649 C CA . ILE A 1 86 ? -0.804 3.843 -8.420 1.00 82.75 86 ILE A CA 1
ATOM 650 C C . ILE A 1 86 ? -0.410 2.377 -8.287 1.00 82.75 86 ILE A C 1
ATOM 652 O O . ILE A 1 86 ? -0.546 1.623 -9.253 1.00 82.75 86 ILE A O 1
ATOM 656 N N . LEU A 1 87 ? 0.089 1.990 -7.116 1.00 83.81 87 LEU A N 1
ATOM 657 C CA . LEU A 1 87 ? 0.398 0.606 -6.776 1.00 83.81 87 LEU A CA 1
ATOM 658 C C . LEU A 1 87 ? -0.497 0.158 -5.633 1.00 83.81 87 LEU A C 1
ATOM 660 O O . LEU A 1 87 ? -0.767 0.906 -4.701 1.00 83.81 87 LEU A O 1
ATOM 664 N N . THR A 1 88 ? -0.905 -1.091 -5.700 1.00 82.94 88 THR A N 1
ATOM 665 C CA . THR A 1 88 ? -1.820 -1.734 -4.775 1.00 82.94 88 THR A CA 1
ATOM 666 C C . THR A 1 88 ? -1.091 -2.933 -4.198 1.00 82.94 88 THR A C 1
ATOM 668 O O . THR A 1 88 ? -0.728 -3.825 -4.960 1.00 82.94 88 THR A O 1
ATOM 671 N N . SER A 1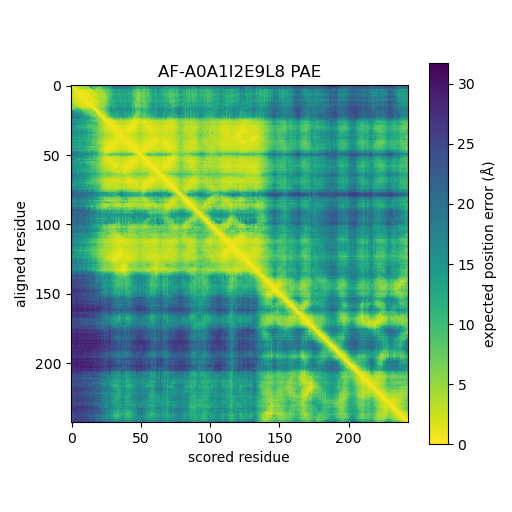 89 ? -0.821 -2.922 -2.895 1.00 80.19 89 SER A N 1
ATOM 672 C CA . SER A 1 89 ? -0.195 -4.030 -2.167 1.00 80.19 89 SER A CA 1
ATOM 673 C C . SER A 1 89 ? -1.258 -4.739 -1.342 1.00 80.19 89 SER A C 1
ATOM 675 O O . SER A 1 89 ? -1.939 -4.080 -0.559 1.00 80.19 89 SER A O 1
ATOM 677 N N . GLU A 1 90 ? -1.420 -6.048 -1.504 1.00 76.62 90 GLU A N 1
ATOM 678 C CA . GLU A 1 90 ? -2.305 -6.834 -0.640 1.00 76.62 90 GLU A CA 1
ATOM 679 C C . GLU A 1 90 ? -1.491 -7.419 0.513 1.00 76.62 90 GLU A C 1
ATOM 681 O O . GLU A 1 90 ? -0.736 -8.371 0.338 1.00 76.62 90 GLU A O 1
ATOM 686 N N . GLY A 1 91 ? -1.638 -6.840 1.701 1.00 67.38 91 GLY A N 1
ATOM 687 C CA . GLY A 1 91 ? -1.092 -7.370 2.943 1.00 67.38 91 GLY A CA 1
ATOM 688 C C . GLY A 1 91 ? -1.519 -8.817 3.195 1.00 67.38 91 GLY A C 1
ATOM 689 O O . GLY A 1 91 ? -2.551 -9.276 2.701 1.00 67.38 91 GLY A O 1
ATOM 690 N N . LEU A 1 92 ? -0.746 -9.526 4.022 1.00 61.56 92 LEU A N 1
ATOM 691 C CA . LEU A 1 92 ? -0.970 -10.939 4.383 1.00 61.56 92 LEU A CA 1
ATOM 692 C C . LEU A 1 92 ? -2.360 -11.226 4.967 1.00 61.56 92 LEU A C 1
ATOM 694 O O . LEU A 1 92 ? -2.850 -12.351 4.955 1.00 61.56 92 LEU A O 1
ATOM 698 N N . ASP A 1 93 ? -3.029 -10.200 5.460 1.00 58.59 93 ASP A N 1
ATOM 699 C CA . ASP A 1 93 ? -4.388 -10.227 5.964 1.00 58.59 93 ASP A CA 1
ATOM 700 C C . ASP A 1 93 ? -5.449 -9.748 4.962 1.00 58.59 93 ASP A C 1
ATOM 702 O O . ASP A 1 93 ? -6.553 -9.372 5.362 1.00 58.59 93 ASP A O 1
ATOM 706 N N . ARG A 1 94 ? -5.140 -9.816 3.661 1.00 54.81 94 ARG A N 1
ATOM 707 C CA . ARG A 1 94 ? -5.998 -9.371 2.548 1.00 54.81 94 ARG A CA 1
ATOM 708 C C . ARG A 1 94 ? -6.309 -7.880 2.602 1.00 54.81 94 ARG A C 1
ATOM 710 O O . ARG A 1 94 ? -7.372 -7.431 2.178 1.00 54.81 94 ARG A O 1
ATOM 717 N N . LEU A 1 95 ? -5.388 -7.115 3.172 1.00 56.75 95 LEU A N 1
ATOM 718 C CA . LEU A 1 95 ? -5.549 -5.685 3.338 1.00 56.75 95 LEU A CA 1
ATOM 719 C C . LEU A 1 95 ? -4.859 -4.962 2.215 1.00 56.75 95 LEU A C 1
ATOM 721 O O . LEU A 1 95 ? -3.645 -5.016 2.078 1.00 56.75 95 LEU A O 1
ATOM 725 N N . THR A 1 96 ? -5.647 -4.261 1.428 1.00 61.19 96 THR A N 1
ATOM 726 C CA . THR A 1 96 ? -5.121 -3.514 0.308 1.00 61.19 96 THR A CA 1
ATOM 727 C C . THR A 1 96 ? -4.597 -2.161 0.783 1.00 61.19 96 THR A C 1
ATOM 729 O O . THR A 1 96 ? -5.382 -1.321 1.210 1.00 61.19 96 THR A O 1
ATOM 732 N N . THR A 1 97 ? -3.286 -1.935 0.705 1.00 65.56 97 THR A N 1
ATOM 733 C CA . THR A 1 97 ? -2.693 -0.597 0.840 1.00 65.56 97 THR A CA 1
ATOM 734 C C . THR A 1 97 ? -2.372 -0.044 -0.529 1.00 65.56 97 THR A C 1
ATOM 736 O O . THR A 1 97 ? -1.675 -0.688 -1.321 1.00 65.56 97 THR A O 1
ATOM 739 N N . THR A 1 98 ? -2.817 1.180 -0.790 1.00 72.25 98 THR A N 1
ATOM 740 C CA . THR A 1 98 ? -2.561 1.844 -2.064 1.00 72.25 98 THR A CA 1
ATOM 741 C C . THR A 1 98 ? -1.419 2.841 -1.911 1.00 72.25 98 THR A C 1
ATOM 743 O O . THR A 1 98 ? -1.556 3.863 -1.245 1.00 72.25 98 THR A O 1
ATOM 746 N N . ILE A 1 99 ? -0.283 2.590 -2.564 1.00 71.62 99 ILE A N 1
ATOM 747 C CA . ILE A 1 99 ? 0.694 3.648 -2.840 1.00 71.62 99 ILE A CA 1
ATOM 748 C C . ILE A 1 99 ? 0.103 4.481 -3.969 1.00 71.62 99 ILE A C 1
ATOM 750 O O . ILE A 1 99 ? 0.171 4.139 -5.150 1.00 71.62 99 ILE A O 1
ATOM 754 N N . THR A 1 100 ? -0.546 5.564 -3.563 1.00 62.12 100 THR A N 1
ATOM 755 C CA . THR A 1 100 ? -1.347 6.449 -4.408 1.00 62.12 100 THR A CA 1
ATOM 756 C C . THR A 1 100 ? -0.489 7.232 -5.393 1.00 62.12 100 THR A C 1
ATOM 758 O O . THR A 1 100 ? -0.957 7.669 -6.447 1.00 62.12 100 THR A O 1
ATOM 761 N N . THR A 1 101 ? 0.771 7.481 -5.058 1.00 75.31 101 THR A N 1
ATOM 762 C CA . THR A 1 101 ? 1.708 8.138 -5.963 1.00 75.31 101 THR A CA 1
ATOM 763 C C . THR A 1 101 ? 3.094 7.588 -5.716 1.00 75.31 101 THR A C 1
ATOM 765 O O . THR A 1 101 ? 3.606 7.718 -4.615 1.00 75.31 101 THR A O 1
ATOM 768 N N . LEU A 1 102 ? 3.691 7.011 -6.753 1.00 76.56 102 LEU A N 1
ATOM 769 C CA . LEU A 1 102 ? 5.126 6.780 -6.852 1.00 76.56 102 LEU A CA 1
ATOM 770 C C . LEU A 1 102 ? 5.638 7.623 -8.018 1.00 76.56 102 LEU A C 1
ATOM 772 O O . LEU A 1 102 ? 5.191 7.427 -9.153 1.00 76.56 102 LEU A O 1
ATOM 776 N N . ARG A 1 103 ? 6.507 8.591 -7.720 1.00 79.06 103 ARG A N 1
ATOM 777 C CA . ARG A 1 103 ? 7.207 9.402 -8.716 1.00 79.06 103 ARG A CA 1
ATOM 778 C C . ARG A 1 103 ? 8.598 8.839 -8.903 1.00 79.06 103 ARG A C 1
ATOM 780 O O . ARG A 1 103 ? 9.322 8.695 -7.929 1.00 79.06 103 ARG A O 1
ATOM 787 N N . ILE A 1 104 ? 8.937 8.503 -10.140 1.00 76.88 104 ILE A N 1
ATOM 788 C CA . ILE A 1 104 ? 10.251 7.962 -10.483 1.00 76.88 104 ILE A CA 1
ATOM 789 C C . ILE A 1 104 ? 10.872 8.878 -11.520 1.00 76.88 104 ILE A C 1
ATOM 791 O O . ILE A 1 104 ? 10.309 9.046 -12.601 1.00 76.88 104 ILE A O 1
ATOM 795 N N . ASP A 1 105 ? 12.015 9.446 -11.174 1.00 75.81 105 ASP A N 1
ATOM 796 C CA . ASP A 1 105 ? 12.921 10.115 -12.092 1.00 75.81 105 ASP A CA 1
ATOM 797 C C . ASP A 1 105 ? 13.760 9.052 -12.817 1.00 75.81 105 ASP A C 1
ATOM 799 O O . ASP A 1 105 ? 14.316 8.154 -12.184 1.00 75.81 105 ASP A O 1
ATOM 803 N N . SER A 1 106 ? 13.841 9.093 -14.149 1.00 73.94 106 SER A N 1
ATOM 804 C CA . SER A 1 106 ? 14.548 8.030 -14.879 1.00 73.94 106 SER A CA 1
ATOM 805 C C . SER A 1 106 ? 16.064 8.059 -14.729 1.00 73.94 106 SER A C 1
ATOM 807 O O . SER A 1 106 ? 16.709 7.076 -15.085 1.00 73.94 106 SER A O 1
ATOM 809 N N . GLU A 1 107 ? 16.647 9.190 -14.330 1.00 80.12 107 GLU A N 1
ATOM 810 C CA . GLU A 1 107 ? 18.100 9.334 -14.224 1.00 80.12 107 GLU A CA 1
ATOM 811 C C . GLU A 1 107 ? 18.606 8.662 -12.946 1.00 80.12 107 GLU A C 1
ATOM 813 O O . GLU A 1 107 ? 19.582 7.914 -12.968 1.00 80.12 107 GLU A O 1
ATOM 818 N N . SER A 1 108 ? 17.901 8.885 -11.840 1.00 82.06 108 SER A N 1
ATOM 819 C CA . SER A 1 108 ? 18.198 8.322 -10.522 1.00 82.06 108 SER A CA 1
ATOM 820 C C . SER A 1 108 ? 17.482 6.998 -10.247 1.00 82.06 108 SER A C 1
ATOM 822 O O . SER A 1 108 ? 17.908 6.224 -9.388 1.00 82.06 108 SER A O 1
ATOM 824 N N . GLY A 1 109 ? 16.369 6.745 -10.937 1.00 84.44 109 GLY A N 1
ATOM 825 C CA . GLY A 1 109 ? 15.441 5.658 -10.648 1.00 84.44 109 GLY A CA 1
ATOM 826 C C . GLY A 1 109 ? 14.647 5.851 -9.353 1.00 84.44 109 GLY A C 1
ATOM 827 O O . GLY A 1 109 ? 13.857 4.972 -9.021 1.00 84.44 109 GLY A O 1
ATOM 828 N N . GLY A 1 110 ? 14.845 6.936 -8.598 1.00 87.69 110 GLY A N 1
ATOM 829 C CA . GLY A 1 110 ? 14.175 7.204 -7.320 1.00 87.69 110 GLY A CA 1
ATOM 830 C C . GLY A 1 110 ? 13.121 8.308 -7.416 1.00 87.69 110 GLY A C 1
ATOM 831 O O . GLY A 1 110 ? 12.875 8.854 -8.490 1.00 87.69 110 GLY A O 1
ATOM 832 N N . GLY A 1 111 ? 12.507 8.653 -6.286 1.00 90.38 111 GLY A N 1
ATOM 833 C CA . GLY A 1 111 ? 11.648 9.838 -6.170 1.00 90.38 111 GLY A CA 1
ATOM 834 C C . GLY A 1 111 ? 10.717 9.781 -4.967 1.00 90.38 111 GLY A C 1
ATOM 835 O O . GLY A 1 111 ? 11.023 9.099 -3.999 1.00 90.38 111 GLY A O 1
ATOM 836 N N . ASP A 1 112 ? 9.600 10.501 -4.997 1.00 92.31 112 ASP A N 1
ATOM 837 C CA . ASP A 1 112 ? 8.694 10.587 -3.846 1.00 92.31 112 ASP A CA 1
ATOM 838 C C . ASP A 1 112 ? 7.624 9.493 -3.877 1.00 92.31 112 ASP A C 1
ATOM 840 O O . ASP A 1 112 ? 7.146 9.091 -4.947 1.00 92.31 112 ASP A O 1
ATOM 844 N N . TRP A 1 113 ? 7.162 9.080 -2.698 1.00 92.75 113 TRP A N 1
ATOM 845 C CA . TRP A 1 113 ? 5.975 8.244 -2.566 1.00 92.75 113 TRP A CA 1
ATOM 846 C C . TRP A 1 113 ? 4.978 8.791 -1.541 1.00 92.75 113 TRP A C 1
ATOM 848 O O . TRP A 1 113 ? 5.345 9.496 -0.599 1.00 92.75 113 TRP A O 1
ATOM 858 N N . VAL A 1 114 ? 3.705 8.449 -1.743 1.00 90.12 114 VAL A N 1
ATOM 859 C CA . VAL A 1 114 ? 2.588 8.737 -0.831 1.00 90.12 114 VAL A CA 1
ATOM 860 C C . VAL A 1 114 ? 1.619 7.556 -0.845 1.00 90.12 114 VAL A C 1
ATOM 862 O O . VAL A 1 114 ? 1.302 7.052 -1.928 1.00 90.12 114 VAL A O 1
ATOM 865 N N . ASP A 1 115 ? 1.126 7.129 0.318 1.00 88.00 115 ASP A N 1
ATOM 866 C CA . ASP A 1 115 ? 0.047 6.139 0.430 1.00 88.00 115 ASP A CA 1
ATOM 867 C C . ASP A 1 115 ? -1.308 6.739 0.845 1.00 88.00 115 ASP A C 1
ATOM 869 O O . ASP A 1 115 ? -1.461 7.946 1.028 1.00 88.00 115 ASP A O 1
ATOM 873 N N . ASP A 1 116 ? -2.328 5.890 0.894 1.00 81.31 116 ASP A N 1
ATOM 874 C CA . ASP A 1 116 ? -3.700 6.213 1.298 1.00 81.31 116 ASP A CA 1
ATOM 875 C C . ASP A 1 116 ? -3.864 6.530 2.795 1.00 81.31 116 ASP A C 1
ATOM 877 O O . ASP A 1 116 ? -4.829 7.199 3.167 1.00 81.31 116 ASP A O 1
ATOM 881 N N . ALA A 1 117 ? -2.909 6.125 3.635 1.00 78.69 117 ALA A N 1
ATOM 882 C CA . ALA A 1 117 ? -2.816 6.515 5.042 1.00 78.69 117 ALA A CA 1
ATOM 883 C C . ALA A 1 117 ? -2.132 7.883 5.241 1.00 78.69 117 ALA A C 1
ATOM 885 O O . ALA A 1 117 ? -2.046 8.380 6.363 1.00 78.69 117 ALA A O 1
ATOM 886 N N . GLY A 1 118 ? -1.655 8.516 4.164 1.00 84.69 118 GLY A N 1
ATOM 887 C CA . GLY A 1 118 ? -0.948 9.793 4.222 1.00 84.69 118 GLY A CA 1
ATOM 888 C C . GLY A 1 118 ? 0.511 9.671 4.663 1.00 84.69 118 GLY A C 1
ATOM 889 O O . GLY A 1 118 ? 1.153 10.697 4.895 1.00 84.69 118 GLY A O 1
ATOM 890 N N . ASN A 1 119 ? 1.058 8.455 4.750 1.00 87.69 119 ASN A N 1
ATOM 891 C CA . ASN A 1 119 ? 2.493 8.276 4.909 1.00 87.69 119 ASN A CA 1
ATOM 892 C C . ASN A 1 119 ? 3.200 8.718 3.624 1.00 87.69 119 ASN A C 1
ATOM 894 O O . ASN A 1 119 ? 2.697 8.513 2.515 1.00 87.69 119 ASN A O 1
ATOM 898 N N . THR A 1 120 ? 4.381 9.311 3.776 1.00 93.19 120 THR A N 1
ATOM 899 C CA . THR A 1 120 ? 5.168 9.832 2.657 1.00 93.19 120 THR A CA 1
ATOM 900 C C . THR A 1 120 ? 6.657 9.594 2.870 1.00 93.19 120 THR A C 1
ATOM 902 O O . THR A 1 120 ? 7.115 9.337 3.988 1.00 93.19 120 THR A O 1
ATOM 905 N N . GLY A 1 121 ? 7.428 9.708 1.793 1.00 93.88 121 GLY A N 1
ATOM 906 C CA . GLY A 1 121 ? 8.882 9.741 1.868 1.00 93.88 121 GLY A CA 1
ATOM 907 C C . GLY A 1 121 ? 9.547 9.516 0.516 1.00 93.88 121 GLY A C 1
ATOM 908 O O . GLY A 1 121 ? 8.965 9.819 -0.524 1.00 93.88 121 GLY A O 1
ATOM 909 N N . ASN A 1 122 ? 10.765 8.972 0.540 1.00 94.44 122 ASN A N 1
ATOM 910 C CA . ASN A 1 122 ? 11.586 8.763 -0.653 1.00 94.44 122 ASN A CA 1
ATOM 911 C C . ASN A 1 122 ? 11.610 7.287 -1.071 1.00 94.44 122 ASN A C 1
ATOM 913 O O . ASN A 1 122 ? 11.955 6.404 -0.289 1.00 94.44 122 ASN A O 1
ATOM 917 N N . ALA A 1 123 ? 11.299 7.020 -2.331 1.00 93.31 123 ALA A N 1
ATOM 918 C CA . ALA A 1 123 ? 11.533 5.760 -3.004 1.00 93.31 123 ALA A CA 1
ATOM 919 C C . ALA A 1 123 ? 13.004 5.673 -3.438 1.00 93.31 123 ALA A C 1
ATOM 921 O O . ALA A 1 123 ? 13.446 6.365 -4.357 1.00 93.31 123 ALA A O 1
ATOM 922 N N . VAL A 1 124 ? 13.770 4.810 -2.776 1.00 94.44 124 VAL A N 1
ATOM 923 C CA . VAL A 1 124 ? 15.195 4.595 -3.050 1.00 94.44 124 VAL A CA 1
ATOM 924 C C . VAL A 1 124 ? 15.350 3.437 -4.027 1.00 94.44 124 VAL A C 1
ATOM 926 O O . VAL A 1 124 ? 14.960 2.312 -3.716 1.00 94.44 124 VAL A O 1
ATOM 929 N N . PHE A 1 125 ? 15.921 3.703 -5.201 1.00 94.44 125 PHE A N 1
ATOM 930 C CA . PHE A 1 125 ? 16.120 2.706 -6.252 1.00 94.44 125 PHE A CA 1
ATOM 931 C C . PHE A 1 125 ? 17.220 1.702 -5.915 1.00 94.44 125 PHE A C 1
ATOM 933 O O . PHE A 1 125 ? 18.298 2.074 -5.458 1.00 94.44 125 PHE A O 1
ATOM 940 N N . ASN A 1 126 ? 16.944 0.428 -6.192 1.00 93.81 126 ASN A N 1
ATOM 941 C CA . ASN A 1 126 ? 17.840 -0.710 -6.002 1.00 93.81 126 ASN A CA 1
ATOM 942 C C . ASN A 1 126 ? 18.635 -0.661 -4.677 1.00 93.81 126 ASN A C 1
ATOM 944 O O . ASN A 1 126 ? 19.870 -0.678 -4.678 1.00 93.81 126 ASN A O 1
ATOM 948 N N . PRO A 1 127 ? 17.935 -0.578 -3.535 1.00 93.44 127 PRO A N 1
ATOM 949 C CA . PRO A 1 127 ? 18.565 -0.396 -2.236 1.00 93.44 127 PRO A CA 1
ATOM 950 C C . PRO A 1 127 ? 19.422 -1.620 -1.877 1.00 93.44 127 PRO A C 1
ATOM 952 O O . PRO A 1 127 ? 18.963 -2.762 -1.971 1.00 93.44 127 PRO A O 1
ATOM 955 N N . ALA A 1 128 ? 20.659 -1.391 -1.421 1.00 93.00 128 ALA A N 1
ATOM 956 C CA . ALA A 1 128 ? 21.499 -2.455 -0.860 1.00 93.00 128 ALA A CA 1
ATOM 957 C C . ALA A 1 128 ? 20.958 -2.933 0.499 1.00 93.00 128 ALA A C 1
ATOM 959 O O . ALA A 1 128 ? 20.962 -4.126 0.799 1.00 93.00 128 ALA A O 1
ATOM 960 N N . THR A 1 129 ? 20.453 -1.993 1.299 1.00 92.25 129 THR A N 1
ATOM 961 C CA . THR A 1 129 ? 19.773 -2.221 2.575 1.00 92.25 129 THR A CA 1
ATOM 962 C C . THR A 1 129 ? 18.519 -1.354 2.646 1.00 92.25 129 THR A C 1
ATOM 964 O O . THR A 1 129 ? 18.443 -0.302 2.014 1.00 92.25 129 THR A O 1
ATOM 967 N N . ALA A 1 130 ? 17.527 -1.805 3.411 1.00 92.75 130 ALA A N 1
ATOM 968 C CA . ALA A 1 130 ? 16.249 -1.125 3.582 1.00 92.75 130 ALA A CA 1
ATOM 969 C C . ALA A 1 130 ? 16.049 -0.791 5.067 1.00 92.75 130 ALA A C 1
ATOM 971 O O . ALA A 1 130 ? 15.454 -1.587 5.797 1.00 92.75 130 ALA A O 1
ATOM 972 N N . PRO A 1 131 ? 16.635 0.317 5.555 1.00 91.88 131 PRO A N 1
ATOM 973 C CA . PRO A 1 131 ? 16.477 0.721 6.944 1.00 91.88 131 PRO A CA 1
ATOM 974 C C . PRO A 1 131 ? 15.038 1.174 7.209 1.00 91.88 131 PRO A C 1
ATOM 976 O O . PRO A 1 131 ? 14.312 1.544 6.290 1.00 91.88 131 PRO A O 1
ATOM 979 N N . GLY A 1 132 ? 14.649 1.180 8.481 1.00 91.94 132 GLY A N 1
ATOM 980 C CA . GLY A 1 132 ? 13.329 1.636 8.907 1.00 91.94 132 GLY A CA 1
ATOM 981 C C . GLY A 1 132 ? 12.586 0.599 9.730 1.00 91.94 132 GLY A C 1
ATOM 982 O O . GLY A 1 132 ? 13.029 -0.538 9.881 1.00 91.94 132 GLY A O 1
ATOM 983 N N . GLN A 1 133 ? 11.451 1.019 10.276 1.00 89.38 133 GLN A N 1
ATOM 984 C CA . GLN A 1 133 ? 10.475 0.109 10.867 1.00 89.38 133 GLN A CA 1
ATOM 985 C C . GLN A 1 133 ? 9.447 -0.302 9.808 1.00 89.38 133 GLN A C 1
ATOM 987 O O . GLN A 1 133 ? 9.323 0.386 8.786 1.00 89.38 133 GLN A O 1
ATOM 992 N N . PRO A 1 134 ? 8.720 -1.412 10.020 1.00 86.44 134 PRO A N 1
ATOM 993 C CA . PRO A 1 134 ? 7.592 -1.756 9.174 1.00 86.44 134 PRO A CA 1
ATOM 994 C C . PRO A 1 134 ? 6.611 -0.600 9.065 1.00 86.44 134 PRO A C 1
ATOM 996 O O . PRO A 1 134 ? 6.320 0.083 10.050 1.00 86.44 134 PRO A O 1
ATOM 999 N N . ARG A 1 135 ? 6.112 -0.371 7.849 1.00 83.94 135 ARG A N 1
ATOM 1000 C CA . ARG A 1 135 ? 5.062 0.614 7.628 1.00 83.94 135 ARG A CA 1
ATOM 1001 C C . ARG A 1 135 ? 3.808 0.208 8.391 1.00 83.94 135 ARG A C 1
ATOM 1003 O O . ARG A 1 135 ? 3.259 -0.864 8.147 1.00 83.94 135 ARG A O 1
ATOM 1010 N N . ILE A 1 136 ? 3.356 1.086 9.285 1.00 72.06 136 ILE A N 1
ATOM 1011 C CA . ILE A 1 136 ? 2.061 0.948 9.949 1.00 72.06 136 ILE A CA 1
ATOM 1012 C C . ILE A 1 136 ? 0.998 1.327 8.921 1.00 72.06 136 ILE A C 1
ATOM 1014 O O . ILE A 1 136 ? 0.945 2.467 8.452 1.00 72.06 136 ILE A O 1
ATOM 1018 N N . ILE A 1 137 ? 0.181 0.355 8.534 1.00 67.75 137 ILE A N 1
ATOM 1019 C CA . ILE A 1 137 ? -0.931 0.575 7.614 1.00 67.75 137 ILE A CA 1
ATOM 1020 C C . ILE A 1 137 ? -2.110 1.027 8.469 1.00 67.75 137 ILE A C 1
ATOM 1022 O O . ILE A 1 137 ? -2.885 0.207 8.954 1.00 67.75 137 ILE A O 1
ATOM 1026 N N . GLN A 1 138 ? -2.236 2.342 8.658 1.00 59.09 138 GLN A N 1
ATOM 1027 C CA . GLN A 1 138 ? -3.415 2.889 9.316 1.00 59.09 138 GLN A CA 1
ATOM 1028 C C . GLN A 1 138 ? -4.634 2.649 8.443 1.00 59.09 138 GLN A C 1
ATOM 1030 O O . GLN A 1 138 ? -4.624 2.927 7.242 1.00 59.09 138 GLN A O 1
ATOM 1035 N N . LYS A 1 139 ? -5.710 2.173 9.059 1.00 58.41 139 LYS A N 1
ATOM 1036 C CA . LYS A 1 139 ? -6.968 2.004 8.354 1.00 58.41 139 LYS A CA 1
ATOM 1037 C C . LYS A 1 139 ? -8.080 2.856 8.891 1.00 58.41 139 LYS A C 1
ATOM 1039 O O . LYS A 1 139 ? -8.323 2.916 10.093 1.00 58.41 139 LYS A O 1
ATOM 1044 N N . ASN A 1 140 ? -8.867 3.328 7.936 1.00 56.94 140 ASN A N 1
ATOM 1045 C CA . ASN A 1 140 ? -10.212 3.815 8.159 1.00 56.94 140 ASN A CA 1
ATOM 1046 C C . ASN A 1 140 ? -11.152 2.611 8.233 1.00 56.94 140 ASN A C 1
ATOM 1048 O O . ASN A 1 140 ? -11.492 2.008 7.214 1.00 56.94 140 ASN A O 1
ATOM 1052 N N . MET A 1 141 ? -11.574 2.238 9.435 1.00 64.75 141 MET A N 1
ATOM 1053 C CA . MET A 1 141 ? -12.701 1.335 9.614 1.00 64.75 141 MET A CA 1
ATOM 1054 C C . MET A 1 141 ? -13.985 2.161 9.616 1.00 64.75 141 MET A C 1
ATOM 1056 O O . MET A 1 141 ? -14.217 2.967 10.514 1.00 64.75 141 MET A O 1
ATOM 1060 N N . TRP A 1 142 ? -14.832 1.952 8.611 1.00 62.78 142 TRP A N 1
ATOM 1061 C CA . TRP A 1 142 ? -16.177 2.517 8.606 1.00 62.78 142 TRP A CA 1
ATOM 1062 C C . TRP A 1 142 ? -17.083 1.663 9.484 1.00 62.78 142 TRP A C 1
ATOM 1064 O O . TRP A 1 142 ? -17.262 0.470 9.240 1.00 62.78 142 TRP A O 1
ATOM 1074 N N . LEU A 1 143 ? -17.649 2.293 10.501 1.00 68.38 143 LEU A N 1
ATOM 1075 C CA . LEU A 1 143 ? -18.611 1.726 11.427 1.00 68.38 143 LEU A CA 1
ATOM 1076 C C . LEU A 1 143 ? -19.967 2.371 11.133 1.00 68.38 143 LEU A C 1
ATOM 1078 O O . LEU A 1 143 ? -20.087 3.599 11.142 1.00 68.38 143 LEU A O 1
ATOM 1082 N N . TYR A 1 144 ? -20.990 1.564 10.865 1.00 68.38 144 TYR A N 1
ATOM 1083 C CA . TYR A 1 144 ? -22.359 2.061 10.775 1.00 68.38 144 TYR A CA 1
ATOM 1084 C C . TYR A 1 144 ? -23.108 1.682 12.045 1.00 68.38 144 TYR A C 1
ATOM 1086 O O . TYR A 1 144 ? -23.317 0.501 12.309 1.00 68.38 144 TYR A O 1
ATOM 1094 N N . VAL A 1 145 ? -23.480 2.676 12.845 1.00 66.62 145 VAL A N 1
ATOM 1095 C CA . VAL A 1 145 ? -24.193 2.473 14.108 1.00 66.62 145 VAL A CA 1
ATOM 1096 C C . VAL A 1 145 ? -25.650 2.848 13.901 1.00 66.62 145 VAL A C 1
ATOM 1098 O O . VAL A 1 145 ? -25.961 3.936 13.414 1.00 66.62 145 VAL A O 1
ATOM 1101 N N . THR A 1 146 ? -26.535 1.932 14.271 1.00 66.69 146 THR A N 1
ATOM 1102 C CA . THR A 1 146 ? -27.981 2.132 14.285 1.00 66.69 146 THR A CA 1
ATOM 1103 C C . THR A 1 146 ? -28.539 1.743 15.644 1.00 66.69 146 THR A C 1
ATOM 1105 O O . THR A 1 146 ? -27.949 0.933 16.359 1.00 66.69 146 THR A O 1
ATOM 1108 N N . SER A 1 147 ? -29.747 2.203 15.938 1.00 64.44 147 SER A N 1
ATOM 1109 C CA . SER A 1 147 ? -30.557 1.732 17.066 1.00 64.44 147 SER A CA 1
ATOM 1110 C C . SER A 1 147 ? -30.750 0.210 17.117 1.00 64.44 147 SER A C 1
ATOM 1112 O O . SER A 1 147 ? -31.018 -0.327 18.188 1.00 64.44 147 SER A O 1
ATOM 1114 N N . ASN A 1 148 ? -30.578 -0.500 15.996 1.00 65.69 148 ASN A N 1
ATOM 1115 C CA . ASN A 1 148 ? -30.676 -1.962 15.922 1.00 65.69 148 ASN A CA 1
ATOM 1116 C C . ASN A 1 148 ? -29.320 -2.678 16.054 1.00 65.69 148 ASN A C 1
ATOM 1118 O O . ASN A 1 148 ? -29.265 -3.904 15.965 1.00 65.69 148 ASN A O 1
ATOM 1122 N N . GLY A 1 149 ? -28.228 -1.936 16.245 1.00 64.94 149 GLY A N 1
ATOM 1123 C CA . GLY A 1 149 ? -26.878 -2.469 16.380 1.00 64.94 149 GLY A CA 1
ATOM 1124 C C . GLY A 1 149 ? -25.885 -1.848 15.406 1.00 64.94 149 GLY A C 1
ATOM 1125 O O . GLY A 1 149 ? -26.166 -0.867 14.711 1.00 64.94 149 GLY A O 1
ATOM 1126 N N . VAL A 1 150 ? -24.695 -2.440 15.371 1.00 66.75 150 VAL A N 1
ATOM 1127 C CA . VAL A 1 150 ? -23.558 -1.931 14.608 1.00 66.75 150 VAL A CA 1
ATOM 1128 C C . VAL A 1 150 ? -23.229 -2.860 13.461 1.00 66.75 150 VAL A C 1
ATOM 1130 O O . VAL A 1 150 ? -23.112 -4.072 13.632 1.00 66.75 150 VAL A O 1
ATOM 1133 N N . PHE A 1 151 ? -23.041 -2.271 12.292 1.00 67.62 151 PHE A N 1
ATOM 1134 C CA . PHE A 1 151 ? -22.659 -2.962 11.082 1.00 67.62 151 PHE A CA 1
ATOM 1135 C C . PHE A 1 151 ? -21.233 -2.580 10.677 1.00 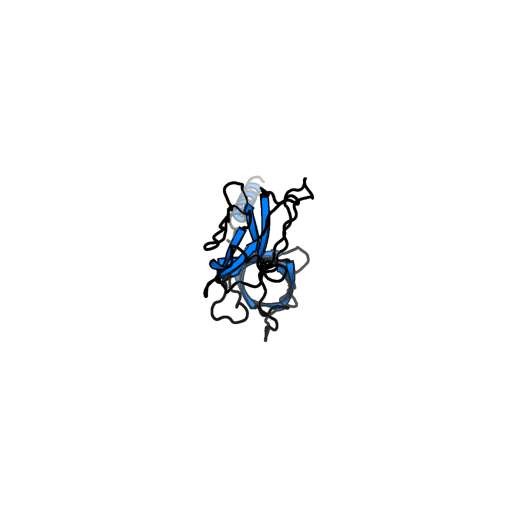67.62 151 PHE A C 1
ATOM 1137 O O . PHE A 1 151 ? -20.888 -1.401 10.555 1.00 67.62 151 PHE A O 1
ATOM 1144 N N . LEU A 1 152 ? -20.418 -3.611 10.451 1.00 69.00 152 LEU A N 1
ATOM 1145 C CA . LEU A 1 152 ? -19.036 -3.521 9.996 1.00 69.00 152 LEU A CA 1
ATOM 1146 C C . LEU A 1 152 ? -18.910 -4.219 8.641 1.00 69.00 152 LEU A C 1
ATOM 1148 O O . LEU A 1 152 ? -18.803 -5.443 8.597 1.00 69.00 152 LEU A O 1
ATOM 1152 N N . PRO A 1 153 ? -18.920 -3.472 7.527 1.00 56.31 153 PRO A N 1
ATOM 1153 C CA . PRO A 1 153 ? -18.967 -4.086 6.204 1.00 56.31 153 PRO A CA 1
ATOM 1154 C C . PRO A 1 153 ? -17.706 -4.870 5.805 1.00 56.31 153 PRO A C 1
ATOM 1156 O O . PRO A 1 153 ? -17.765 -5.611 4.830 1.00 56.31 153 PRO A O 1
ATOM 1159 N N . PHE A 1 154 ? -16.575 -4.723 6.511 1.00 58.72 154 PHE A N 1
ATOM 1160 C CA . PHE A 1 154 ? -15.272 -5.164 5.984 1.00 58.72 154 PHE A CA 1
ATOM 1161 C C . PHE A 1 154 ? -14.342 -5.884 6.971 1.00 58.72 154 PHE A C 1
ATOM 1163 O O . PHE A 1 154 ? -13.154 -6.016 6.685 1.00 58.72 154 PHE A O 1
ATOM 1170 N N . TYR A 1 155 ? -14.841 -6.377 8.108 1.00 58.56 155 TYR A N 1
ATOM 1171 C CA . TYR A 1 155 ? -14.003 -7.140 9.038 1.00 58.56 155 TYR A CA 1
ATOM 1172 C C . TYR A 1 155 ? -14.665 -8.430 9.500 1.00 58.56 155 TYR A C 1
ATOM 1174 O O . TYR A 1 155 ? -15.534 -8.426 10.370 1.00 58.56 155 TYR A O 1
ATOM 1182 N N . GLU A 1 156 ? -14.194 -9.550 8.954 1.00 52.41 156 GLU A N 1
ATOM 1183 C CA . GLU A 1 156 ? -14.452 -10.861 9.542 1.00 52.41 156 GLU A CA 1
ATOM 1184 C C . GLU A 1 156 ? -13.850 -10.910 10.957 1.00 52.41 156 GLU A C 1
ATOM 1186 O O . GLU A 1 156 ? -12.692 -10.544 11.171 1.00 52.41 156 GLU A O 1
ATOM 1191 N N . GLY A 1 157 ? -14.652 -11.347 11.930 1.00 51.81 157 GLY A N 1
ATOM 1192 C CA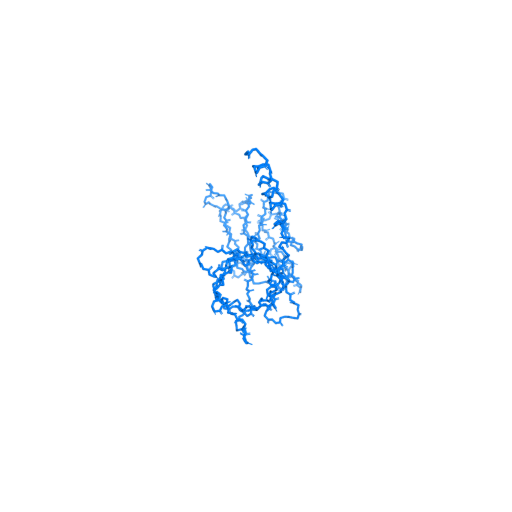 . GLY A 1 157 ? -14.219 -11.550 13.316 1.00 51.81 157 GLY A CA 1
ATOM 1193 C C . GLY A 1 157 ? -14.426 -10.367 14.263 1.00 51.81 157 GLY A C 1
ATOM 1194 O O . GLY A 1 157 ? -14.237 -10.538 15.464 1.00 51.81 157 GLY A O 1
ATOM 1195 N N . VAL A 1 158 ? -14.872 -9.203 13.779 1.00 55.78 158 VAL A N 1
ATOM 1196 C CA . VAL A 1 158 ? -15.248 -8.104 14.678 1.00 55.78 158 VAL A CA 1
ATOM 1197 C C . VAL A 1 158 ? -16.713 -8.257 15.059 1.00 55.78 158 VAL A C 1
ATOM 1199 O O . VAL A 1 158 ? -17.616 -8.006 14.264 1.00 55.78 158 VAL A O 1
ATOM 1202 N N . THR A 1 159 ? -16.950 -8.692 16.291 1.00 59.41 159 THR A N 1
ATOM 1203 C CA . THR A 1 159 ? -18.295 -8.710 16.872 1.00 59.41 159 THR A CA 1
ATOM 1204 C C . THR A 1 159 ? -18.503 -7.411 17.622 1.00 59.41 159 THR A C 1
ATOM 1206 O O . THR A 1 159 ? -17.635 -7.027 18.401 1.00 59.41 159 THR A O 1
ATOM 1209 N N . VAL A 1 160 ? -19.649 -6.768 17.407 1.00 59.72 160 VAL A N 1
ATOM 1210 C CA . VAL A 1 160 ? -20.078 -5.628 18.211 1.00 59.72 160 VAL A CA 1
ATOM 1211 C C . VAL A 1 160 ? -21.272 -6.045 19.047 1.00 59.72 160 VAL A C 1
ATOM 1213 O O . VAL A 1 160 ? -22.368 -6.261 18.535 1.00 59.72 160 VAL A O 1
ATOM 1216 N N . THR A 1 161 ? -21.060 -6.169 20.349 1.00 61.69 161 THR A N 1
ATOM 1217 C CA . THR A 1 161 ? -22.146 -6.339 21.311 1.00 61.69 161 THR A CA 1
ATOM 1218 C C . THR A 1 161 ? -22.599 -4.972 21.799 1.00 61.69 161 THR A C 1
ATOM 1220 O O . THR A 1 161 ? -21.765 -4.175 22.218 1.00 61.69 161 THR A O 1
ATOM 1223 N N . HIS A 1 162 ? -23.910 -4.725 21.733 1.00 62.66 162 HIS A N 1
ATOM 1224 C CA . HIS A 1 162 ? -24.585 -3.580 22.343 1.00 62.66 162 HIS A CA 1
ATOM 1225 C C . HIS A 1 162 ? -25.197 -4.046 23.680 1.00 62.66 162 HIS A C 1
ATOM 1227 O O . HIS A 1 162 ? -26.292 -4.616 23.689 1.00 62.66 162 HIS A O 1
ATOM 1233 N N . PRO A 1 163 ? -24.542 -3.840 24.831 1.00 55.69 163 PRO A N 1
ATOM 1234 C CA . PRO A 1 163 ? -25.207 -3.923 26.117 1.00 55.69 163 PRO A CA 1
ATOM 1235 C C . PRO A 1 163 ? -26.221 -2.779 26.212 1.00 55.69 163 PRO A C 1
ATOM 1237 O O . PRO A 1 163 ? -26.061 -1.733 25.588 1.00 55.69 163 PRO A O 1
ATOM 1240 N N . ALA A 1 164 ? -27.265 -2.940 27.024 1.00 60.34 164 ALA A N 1
ATOM 1241 C CA . ALA A 1 164 ? -28.294 -1.915 27.253 1.00 60.34 164 ALA A CA 1
ATOM 1242 C C . ALA A 1 164 ? -27.748 -0.541 27.732 1.00 60.34 164 ALA A C 1
ATOM 1244 O O . ALA A 1 164 ? -28.515 0.404 27.884 1.00 60.34 164 ALA A O 1
ATOM 1245 N N . THR A 1 165 ? -26.438 -0.437 27.967 1.00 61.75 165 THR A N 1
ATOM 1246 C CA . THR A 1 165 ? -25.690 0.727 28.443 1.00 61.75 165 THR A CA 1
ATOM 1247 C C . THR A 1 165 ? -25.177 1.660 27.335 1.00 61.75 165 THR A C 1
ATOM 1249 O O . THR A 1 165 ? -24.707 2.744 27.663 1.00 61.75 165 THR A O 1
ATOM 1252 N N . GLY A 1 166 ? -25.249 1.280 26.050 1.00 63.31 166 GLY A N 1
ATOM 1253 C CA . GLY A 1 166 ? -24.751 2.107 24.932 1.00 63.31 166 GLY A CA 1
ATOM 1254 C C . GLY A 1 166 ? -23.230 2.056 24.710 1.00 63.31 166 GLY A C 1
ATOM 1255 O O . GLY A 1 166 ? -22.674 2.899 24.007 1.00 63.31 166 GLY A O 1
ATOM 1256 N N . GLU A 1 167 ? -22.549 1.077 25.308 1.00 68.25 167 GLU A N 1
ATOM 1257 C CA . GLU A 1 167 ? -21.125 0.795 25.093 1.00 68.25 167 GLU A CA 1
ATOM 1258 C C . GLU A 1 167 ? -20.947 -0.207 23.948 1.00 68.25 167 GLU A C 1
ATOM 1260 O O . GLU A 1 167 ? -21.615 -1.230 23.919 1.00 68.25 167 GLU A O 1
ATOM 1265 N N . TYR A 1 168 ? -20.048 0.041 23.001 1.00 72.00 168 TYR A N 1
ATOM 1266 C CA . TYR A 1 168 ? -19.797 -0.891 21.903 1.00 72.00 168 TYR A CA 1
ATOM 1267 C C . TYR A 1 168 ? -18.434 -1.545 22.082 1.00 72.00 168 TYR A C 1
ATOM 1269 O O . TYR A 1 168 ? -17.423 -0.862 22.217 1.00 72.00 168 TYR A O 1
ATOM 1277 N N . CYS A 1 169 ? -18.388 -2.874 22.050 1.00 71.50 169 CYS A N 1
ATOM 1278 C CA . CYS A 1 169 ? -17.129 -3.609 22.140 1.00 71.50 169 CYS A CA 1
ATOM 1279 C C . CYS A 1 169 ? -16.641 -3.975 20.745 1.00 71.50 169 CYS A C 1
ATOM 1281 O O . CYS A 1 169 ? -17.318 -4.726 20.052 1.00 71.50 169 CYS A O 1
ATOM 1283 N N . ILE A 1 170 ? -15.481 -3.470 20.330 1.00 73.19 170 ILE A N 1
ATOM 1284 C CA . ILE A 1 170 ? -14.836 -3.873 19.078 1.00 73.19 170 ILE A CA 1
ATOM 1285 C C . ILE A 1 170 ? -13.787 -4.930 19.412 1.00 73.19 170 ILE A C 1
ATOM 1287 O O . ILE A 1 170 ? -12.727 -4.617 19.952 1.00 73.19 170 ILE A O 1
ATOM 1291 N N . VAL A 1 171 ? -14.082 -6.191 19.100 1.00 69.75 171 VAL A N 1
ATOM 1292 C CA . VAL A 1 171 ? -13.149 -7.309 19.303 1.00 69.75 171 VAL A CA 1
ATOM 1293 C C . VAL A 1 171 ? -12.216 -7.421 18.096 1.00 69.75 171 VAL A C 1
ATOM 1295 O O . VAL A 1 171 ? -12.685 -7.606 16.975 1.00 69.75 171 VAL A O 1
ATOM 1298 N N . ILE A 1 172 ? -10.904 -7.320 18.310 1.00 68.19 172 ILE A N 1
ATOM 1299 C CA . ILE A 1 172 ? -9.875 -7.427 17.265 1.00 68.19 172 ILE A CA 1
ATOM 1300 C C . ILE A 1 172 ? -8.834 -8.501 17.617 1.00 68.19 172 ILE A C 1
ATOM 1302 O O . ILE A 1 172 ? -8.511 -8.694 18.784 1.00 68.19 172 ILE A O 1
ATOM 1306 N N . PRO A 1 173 ? -8.249 -9.219 16.646 1.00 62.38 173 PRO A N 1
ATOM 1307 C CA . PRO A 1 173 ? -7.159 -10.151 16.936 1.00 62.38 173 PRO A CA 1
ATOM 1308 C C . PRO A 1 173 ? -5.924 -9.439 17.517 1.00 62.38 173 PRO A C 1
ATOM 1310 O O . PRO A 1 173 ? -5.490 -8.420 16.981 1.00 62.38 173 PRO A O 1
ATOM 1313 N N . LYS A 1 174 ? -5.284 -10.032 18.537 1.00 63.41 174 LYS A N 1
ATOM 1314 C CA . LYS A 1 174 ? -4.092 -9.490 19.238 1.00 63.41 174 LYS A CA 1
ATOM 1315 C C . LYS A 1 174 ? -2.904 -9.138 18.340 1.00 63.41 174 LYS A C 1
ATOM 1317 O O . LYS A 1 174 ? -2.053 -8.336 18.695 1.00 63.41 174 LYS A O 1
ATOM 1322 N N . ARG A 1 175 ? -2.831 -9.722 17.143 1.00 53.62 175 ARG A N 1
ATOM 1323 C CA . ARG A 1 175 ? -1.789 -9.407 16.150 1.00 53.62 175 ARG A CA 1
ATOM 1324 C C . ARG A 1 175 ? -1.927 -8.000 15.537 1.00 53.62 175 ARG A C 1
ATOM 1326 O O . ARG A 1 175 ? -1.114 -7.658 14.687 1.00 53.62 175 ARG A O 1
ATOM 1333 N N . ARG A 1 176 ? -2.954 -7.222 15.908 1.00 51.81 176 ARG A N 1
ATOM 1334 C CA . ARG A 1 176 ? -3.354 -5.958 15.260 1.00 51.81 176 ARG A CA 1
ATOM 1335 C C . ARG A 1 176 ? -3.658 -4.813 16.247 1.00 51.81 176 ARG A C 1
ATOM 1337 O O . ARG A 1 176 ? -4.477 -3.957 15.941 1.00 51.81 176 ARG A O 1
ATOM 1344 N N . SER A 1 177 ? -3.093 -4.824 17.457 1.00 43.88 177 SER A N 1
ATOM 1345 C CA . SER A 1 177 ? -3.597 -4.009 18.578 1.00 43.88 177 SER A CA 1
ATOM 1346 C C . SER A 1 177 ? -2.879 -2.694 18.872 1.00 43.88 177 SER A C 1
ATOM 1348 O O . SER A 1 177 ? -2.983 -2.162 19.978 1.00 43.88 177 SER A O 1
ATOM 1350 N N . VAL A 1 178 ? -2.219 -2.088 17.886 1.00 46.19 178 VAL A N 1
ATOM 1351 C CA . VAL A 1 178 ? -1.863 -0.673 18.031 1.00 46.19 178 VAL A CA 1
ATOM 1352 C C . VAL A 1 178 ? -3.128 0.113 17.712 1.00 46.19 178 VAL A C 1
ATOM 1354 O O . VAL A 1 178 ? -3.597 0.075 16.589 1.00 46.19 178 VAL A O 1
ATOM 1357 N N . VAL A 1 179 ? -3.737 0.763 18.705 1.00 44.66 179 VAL A N 1
ATOM 1358 C CA . VAL A 1 179 ? -5.030 1.448 18.547 1.00 44.66 179 VAL A CA 1
ATOM 1359 C C . VAL A 1 179 ? -4.842 2.945 18.741 1.00 44.66 179 VAL A C 1
ATOM 1361 O O . VAL A 1 179 ? -4.479 3.405 19.818 1.00 44.66 179 VAL A O 1
ATOM 1364 N N . GLY A 1 180 ? -5.080 3.711 17.683 1.00 43.88 180 GLY A N 1
ATOM 1365 C CA . GLY A 1 180 ? -5.009 5.163 17.652 1.00 43.88 180 GLY A CA 1
ATOM 1366 C C . GLY A 1 180 ? -6.298 5.654 17.031 1.00 43.88 180 GLY A C 1
ATOM 1367 O O . GLY A 1 180 ? -6.506 5.495 15.837 1.00 43.88 180 GLY A O 1
ATOM 1368 N N . THR A 1 181 ? -7.194 6.189 17.848 1.00 44.53 181 THR A N 1
ATOM 1369 C CA . THR A 1 181 ? -8.578 6.435 17.446 1.00 44.53 181 THR A CA 1
ATOM 1370 C C . THR A 1 181 ? -8.841 7.917 17.262 1.00 44.53 181 THR A C 1
ATOM 1372 O O . THR A 1 181 ? -8.743 8.692 18.211 1.00 44.53 181 THR A O 1
ATOM 1375 N N . GLN A 1 182 ? -9.244 8.308 16.055 1.00 42.66 182 GLN A N 1
ATOM 1376 C CA . GLN A 1 182 ? -9.780 9.636 15.776 1.00 42.66 182 GLN A CA 1
ATOM 1377 C C . GLN A 1 182 ? -11.183 9.493 15.192 1.00 42.66 182 GLN A C 1
ATOM 1379 O O . GLN A 1 182 ? -11.356 9.173 14.026 1.00 42.66 182 GLN A O 1
ATOM 1384 N N . ALA A 1 183 ? -12.217 9.720 15.989 1.00 45.47 183 ALA A N 1
ATOM 1385 C CA . ALA A 1 183 ? -13.567 9.723 15.453 1.00 45.47 183 ALA A CA 1
ATOM 1386 C C . ALA A 1 183 ? -13.886 11.091 14.838 1.00 45.47 183 ALA A C 1
ATOM 1388 O O . ALA A 1 183 ? -13.803 12.123 15.502 1.00 45.47 183 ALA A O 1
ATOM 1389 N N . THR A 1 184 ? -14.270 11.102 13.565 1.00 47.56 184 THR A N 1
ATOM 1390 C CA . THR A 1 184 ? -14.854 12.275 12.905 1.00 47.56 184 THR A CA 1
ATOM 1391 C C . THR A 1 184 ? -16.321 11.980 12.618 1.00 47.56 184 THR A C 1
ATOM 1393 O O . THR A 1 184 ? -16.650 10.974 11.989 1.00 47.56 184 THR A O 1
ATOM 1396 N N . SER A 1 185 ? -17.230 12.824 13.114 1.00 46.31 185 SER A N 1
ATOM 1397 C CA . SER A 1 185 ? -18.648 12.696 12.777 1.00 46.31 185 SER A CA 1
ATOM 1398 C C . SER A 1 185 ? -18.846 13.087 11.313 1.00 46.31 185 SER A C 1
ATOM 1400 O O . SER A 1 185 ? -18.556 14.223 10.934 1.00 46.31 185 SER A O 1
ATOM 1402 N N . ALA A 1 186 ? -19.387 12.185 10.492 1.00 42.34 186 ALA A N 1
ATOM 1403 C CA . ALA A 1 186 ? -19.784 12.518 9.123 1.00 42.34 186 ALA A CA 1
ATOM 140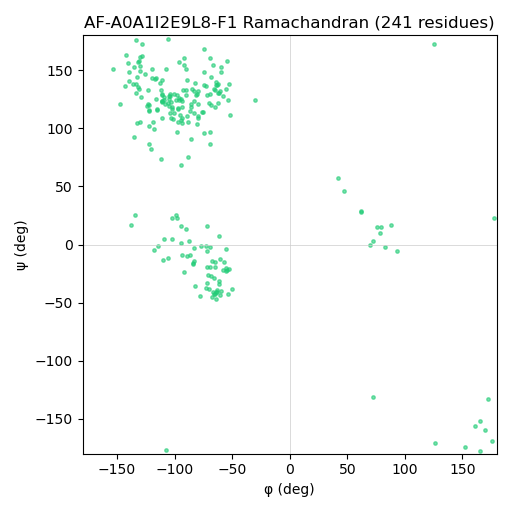4 C C . ALA A 1 186 ? -21.048 13.401 9.060 1.00 42.34 186 ALA A C 1
ATOM 1406 O O . ALA A 1 186 ? -21.418 13.857 7.975 1.00 42.34 186 ALA A O 1
ATOM 1407 N N . ASP A 1 187 ? -21.702 13.670 10.198 1.00 46.22 187 ASP A N 1
ATOM 1408 C CA . ASP A 1 187 ? -22.828 14.598 10.266 1.00 46.22 187 ASP A CA 1
ATOM 1409 C C . ASP A 1 187 ? -22.340 16.038 10.047 1.00 46.22 187 ASP A C 1
ATOM 1411 O O . ASP A 1 187 ? -22.024 16.780 10.978 1.00 46.22 187 ASP A O 1
ATOM 1415 N N . ARG A 1 188 ? -22.256 16.437 8.771 1.00 43.28 188 ARG A N 1
ATOM 1416 C CA . ARG A 1 188 ? -21.852 17.787 8.346 1.00 43.28 188 ARG A CA 1
ATOM 1417 C C . ARG A 1 188 ? -22.736 18.887 8.943 1.00 43.28 188 ARG A C 1
ATOM 1419 O O . ARG A 1 188 ? -22.329 20.048 8.910 1.00 43.28 188 ARG A O 1
ATOM 1426 N N . ASN A 1 189 ? -23.905 18.540 9.485 1.00 47.41 189 ASN A N 1
ATOM 1427 C CA . ASN A 1 189 ? -24.895 19.491 9.968 1.00 47.41 189 ASN A CA 1
ATOM 1428 C C . ASN A 1 189 ? -24.964 19.589 11.499 1.00 47.41 189 ASN A C 1
ATOM 1430 O O . ASN A 1 189 ? -25.570 20.539 11.992 1.00 47.41 189 ASN A O 1
ATOM 1434 N N . ASN A 1 190 ? -24.335 18.681 12.258 1.00 48.28 190 ASN A N 1
ATOM 1435 C CA . ASN A 1 190 ? -24.493 18.641 13.714 1.00 48.28 190 ASN A CA 1
ATOM 1436 C C . ASN A 1 190 ? -23.151 18.450 14.445 1.00 48.28 190 ASN A C 1
ATOM 1438 O O . ASN A 1 190 ? -22.678 17.342 14.684 1.00 48.28 190 ASN A O 1
ATOM 1442 N N . ARG A 1 191 ? -22.530 19.577 14.820 1.00 50.94 191 ARG A N 1
ATOM 1443 C CA . ARG A 1 191 ? -21.205 19.677 15.473 1.00 50.94 191 ARG A CA 1
ATOM 1444 C C . ARG A 1 191 ? -21.164 19.204 16.941 1.00 50.94 191 ARG A C 1
ATOM 1446 O O . ARG A 1 191 ? -20.245 19.572 17.665 1.00 50.94 191 ARG A O 1
ATOM 1453 N N . THR A 1 192 ? -22.162 18.466 17.414 1.00 51.44 192 THR A N 1
ATOM 1454 C CA . THR A 1 192 ? -22.379 18.180 18.847 1.00 51.44 192 THR A CA 1
ATOM 1455 C C . THR A 1 192 ? -22.210 16.715 19.234 1.00 51.44 192 THR A C 1
ATOM 1457 O O . THR A 1 192 ? -22.309 16.393 20.417 1.00 51.44 192 THR A O 1
ATOM 1460 N N . ASN A 1 193 ? -21.918 15.825 18.284 1.00 50.38 193 ASN A N 1
ATOM 1461 C CA . ASN A 1 193 ? -21.624 14.432 18.609 1.00 50.38 193 ASN A CA 1
ATOM 1462 C C . ASN A 1 193 ? -20.203 14.331 19.184 1.00 50.38 193 ASN A C 1
ATOM 1464 O O . ASN A 1 193 ? -19.224 14.584 18.480 1.00 50.38 193 ASN A O 1
ATOM 1468 N N . ILE A 1 194 ? -20.093 13.967 20.462 1.00 54.12 194 ILE A N 1
ATOM 1469 C CA . ILE A 1 194 ? -18.817 13.666 21.115 1.00 54.12 194 ILE A CA 1
ATOM 1470 C C . ILE A 1 194 ? -18.612 12.163 20.991 1.00 54.12 194 ILE A C 1
ATOM 1472 O O . ILE A 1 194 ? -19.299 11.384 21.637 1.00 54.12 194 ILE A O 1
ATOM 1476 N N . VAL A 1 195 ? -17.673 11.738 20.153 1.00 55.12 195 VAL A N 1
ATOM 1477 C CA . VAL A 1 195 ? -17.259 10.335 20.141 1.00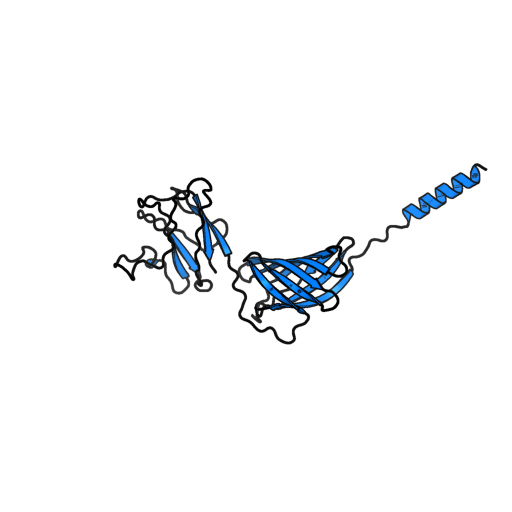 55.12 195 VAL A CA 1
ATOM 1478 C C . VAL A 1 195 ? -16.035 10.217 21.029 1.00 55.12 195 VAL A C 1
ATOM 1480 O O . VAL A 1 195 ? -14.967 10.733 20.695 1.00 55.12 195 VAL A O 1
ATOM 1483 N N . THR A 1 196 ? -16.193 9.551 22.166 1.00 56.62 196 THR A N 1
ATOM 1484 C CA . THR A 1 196 ? -15.084 9.256 23.067 1.00 56.62 196 THR A CA 1
ATOM 1485 C C . THR A 1 196 ? -14.673 7.815 22.850 1.00 56.62 196 THR A C 1
ATOM 1487 O O . THR A 1 196 ? -15.361 6.878 23.247 1.00 56.62 196 THR A O 1
ATOM 1490 N N . VAL A 1 197 ? -13.518 7.633 22.221 1.00 55.44 197 VAL A N 1
ATOM 1491 C CA . VAL A 1 197 ? -12.872 6.327 22.222 1.00 55.44 197 VAL A CA 1
ATOM 1492 C C . VAL A 1 197 ? -11.966 6.281 23.441 1.00 55.44 197 VAL A C 1
ATOM 1494 O O . VAL A 1 197 ? -11.012 7.051 23.540 1.00 55.44 197 VAL A O 1
ATOM 1497 N N . GLY A 1 198 ? -12.345 5.461 24.414 1.00 51.91 198 GLY A N 1
ATOM 1498 C CA . GLY A 1 198 ? -11.641 5.341 25.680 1.00 51.91 198 GLY A CA 1
ATOM 1499 C C . GLY A 1 198 ? -10.964 3.986 25.786 1.00 51.91 198 GLY A C 1
ATOM 1500 O O . GLY A 1 198 ? -11.537 2.971 25.414 1.00 51.91 198 GLY A O 1
ATOM 1501 N N . VAL A 1 199 ? -9.763 3.965 26.355 1.00 49.19 199 VAL A N 1
ATOM 1502 C CA . VAL A 1 199 ? -9.305 2.810 27.132 1.00 49.19 199 VAL A CA 1
ATOM 1503 C C . VAL A 1 199 ? -10.225 2.687 28.349 1.00 49.19 199 VAL A C 1
ATOM 1505 O O . VAL A 1 199 ? -10.610 3.707 28.918 1.00 49.19 199 VAL A O 1
ATOM 1508 N N . SER A 1 200 ? -10.632 1.458 28.681 1.00 46.78 200 SER A N 1
ATOM 1509 C CA . SER A 1 200 ? -11.528 1.117 29.798 1.00 46.78 200 SER A CA 1
ATOM 1510 C C . SER A 1 200 ? -11.394 2.095 30.975 1.00 46.78 200 SER A C 1
ATOM 1512 O O . SER A 1 200 ? -10.300 2.276 31.508 1.00 46.78 200 SER A O 1
ATOM 1514 N N . LEU A 1 201 ? -12.504 2.716 31.396 1.00 47.22 201 LEU A N 1
ATOM 1515 C CA . LEU A 1 201 ? -12.585 3.719 32.478 1.00 47.22 201 LEU A CA 1
ATOM 1516 C C . LEU A 1 201 ? -12.148 3.196 33.869 1.00 47.22 201 LEU A C 1
ATOM 1518 O O . LEU A 1 201 ? -12.272 3.900 34.877 1.00 47.22 201 LEU A O 1
ATOM 1522 N N . GLY A 1 202 ? -11.606 1.977 33.938 1.00 46.31 202 GLY A N 1
ATOM 1523 C CA . GLY A 1 202 ? -11.099 1.334 35.145 1.00 46.31 202 GLY A CA 1
ATOM 1524 C C . GLY A 1 202 ? -9.993 2.108 35.868 1.00 46.31 202 GLY A C 1
ATOM 1525 O O . GLY A 1 202 ? -9.853 1.932 37.074 1.00 46.31 202 GLY A O 1
ATOM 1526 N N . GLU A 1 203 ? -9.265 3.014 35.204 1.00 47.34 203 GLU A N 1
ATOM 1527 C CA . GLU A 1 203 ? -8.231 3.825 35.871 1.00 47.34 203 GLU A CA 1
ATOM 1528 C C . GLU A 1 203 ? -8.756 5.073 36.603 1.00 47.34 203 GLU A C 1
ATOM 1530 O O . GLU A 1 203 ? -8.031 5.617 37.434 1.00 47.34 203 GLU A O 1
ATOM 1535 N N . GLN A 1 204 ? -9.999 5.525 36.373 1.00 46.22 204 GLN A N 1
ATOM 1536 C CA . GLN A 1 204 ? -10.521 6.739 37.032 1.00 46.22 204 GLN A CA 1
ATOM 1537 C C . GLN A 1 204 ? -11.744 6.550 37.941 1.00 46.22 204 GLN A C 1
ATOM 1539 O O . GLN A 1 204 ? -12.127 7.507 38.614 1.00 46.22 204 GLN A O 1
ATOM 1544 N N . GLY A 1 205 ? -12.350 5.360 38.038 1.00 53.53 205 GLY A N 1
ATOM 1545 C CA . GLY A 1 205 ? -13.549 5.243 38.883 1.00 53.53 205 GLY A CA 1
ATOM 1546 C C . GLY A 1 205 ? -14.289 3.909 38.958 1.00 53.53 205 GLY A C 1
ATOM 1547 O O . GLY A 1 205 ? -15.464 3.918 39.306 1.00 53.53 205 GLY A O 1
ATOM 1548 N N . GLY A 1 206 ? -13.649 2.771 38.671 1.00 52.19 206 GLY A N 1
ATOM 1549 C CA . GLY A 1 206 ? -14.136 1.465 39.145 1.00 52.19 206 GLY A CA 1
ATOM 1550 C C . GLY A 1 206 ? -15.351 0.847 38.441 1.00 52.19 206 GLY A C 1
ATOM 1551 O O . GLY A 1 206 ? -15.915 -0.105 38.976 1.00 52.19 206 GLY A O 1
ATOM 1552 N N . VAL A 1 207 ? -15.751 1.317 37.257 1.00 57.34 207 VAL A N 1
ATOM 1553 C CA . VAL A 1 207 ? -16.688 0.557 36.415 1.00 57.34 207 VAL A CA 1
ATOM 1554 C C . VAL A 1 207 ? -15.863 -0.261 35.427 1.00 57.34 207 VAL A C 1
ATOM 1556 O O . VAL A 1 207 ? -15.243 0.297 34.523 1.00 57.34 207 VAL A O 1
ATOM 1559 N N . GLU A 1 208 ? -15.802 -1.578 35.635 1.00 64.56 208 GLU A N 1
ATOM 1560 C CA . GLU A 1 208 ? -15.226 -2.490 34.646 1.00 64.56 208 GLU A CA 1
ATOM 1561 C C . GLU A 1 208 ? -15.987 -2.341 33.326 1.00 64.56 208 GLU A C 1
ATOM 1563 O O . GLU A 1 208 ? -17.217 -2.414 33.302 1.00 64.56 208 GLU A O 1
ATOM 1568 N N . SER A 1 209 ? -15.257 -2.122 32.228 1.00 69.31 209 SER A N 1
ATOM 1569 C CA . SER A 1 209 ? -15.854 -2.122 30.894 1.00 69.31 209 SER A CA 1
ATOM 1570 C C . SER A 1 209 ? -16.587 -3.442 30.670 1.00 69.31 209 SER A C 1
ATOM 1572 O O . SER A 1 209 ? -16.037 -4.522 30.910 1.00 69.31 209 SER A O 1
ATOM 1574 N N . VAL A 1 210 ? -17.811 -3.369 30.142 1.00 70.06 210 VAL A N 1
ATOM 1575 C CA . VAL A 1 210 ? -18.590 -4.557 29.742 1.00 70.06 210 VAL A CA 1
ATOM 1576 C C . VAL A 1 210 ? -17.880 -5.382 28.661 1.00 70.06 210 VAL A C 1
ATOM 1578 O O . VAL A 1 210 ? -18.269 -6.515 28.390 1.00 70.06 210 VAL A O 1
ATOM 1581 N N . CYS A 1 211 ? -16.836 -4.817 28.052 1.00 71.06 211 CYS A N 1
ATOM 1582 C CA . CYS A 1 211 ? -15.991 -5.449 27.057 1.00 71.06 211 CYS A CA 1
ATOM 1583 C C . CYS A 1 211 ? -14.873 -6.309 27.662 1.00 71.06 211 CYS A C 1
ATOM 1585 O O . CYS A 1 211 ? -14.311 -7.139 26.950 1.00 71.06 211 CYS A O 1
ATOM 1587 N N . ASN A 1 212 ? -14.564 -6.165 28.957 1.00 76.56 212 ASN A N 1
ATOM 1588 C CA . ASN A 1 212 ? -13.505 -6.930 29.626 1.00 76.56 212 ASN A CA 1
ATOM 1589 C C . ASN A 1 212 ? -13.653 -8.458 29.465 1.00 76.56 212 ASN A C 1
ATOM 1591 O O . ASN A 1 212 ? -12.653 -9.107 29.158 1.00 76.56 212 ASN A O 1
ATOM 1595 N N . PRO A 1 213 ? -14.856 -9.063 29.586 1.00 78.69 213 PRO A N 1
ATOM 1596 C CA . PRO A 1 213 ? -15.026 -10.507 29.399 1.00 78.69 213 PRO A CA 1
ATOM 1597 C C . PRO A 1 213 ? -14.745 -11.002 27.973 1.00 78.69 213 PRO A C 1
ATOM 1599 O O . PRO A 1 213 ? -14.622 -12.206 27.763 1.00 78.69 213 PRO A O 1
ATOM 1602 N N . LEU A 1 214 ? -14.680 -10.102 26.987 1.00 72.31 214 LEU A N 1
ATOM 1603 C CA . LEU A 1 214 ? -14.402 -10.442 25.591 1.00 72.31 214 LEU A CA 1
ATOM 1604 C C . LEU A 1 214 ? -12.894 -10.496 25.290 1.00 72.31 214 LEU A C 1
ATOM 1606 O O . LEU A 1 214 ? -12.503 -10.924 24.203 1.00 72.31 214 LEU A O 1
ATOM 1610 N N . ILE A 1 215 ? -12.042 -10.062 26.226 1.00 74.75 215 ILE A N 1
ATOM 1611 C CA . ILE A 1 215 ? -10.585 -10.129 26.088 1.00 74.75 215 ILE A CA 1
ATOM 1612 C C . ILE A 1 215 ? -10.153 -11.591 26.221 1.00 74.75 215 ILE A C 1
ATOM 1614 O O . ILE A 1 215 ? -10.512 -12.276 27.176 1.00 74.75 215 ILE A O 1
ATOM 1618 N N . THR A 1 216 ? -9.364 -12.079 25.263 1.00 80.00 216 THR A N 1
ATOM 1619 C CA . THR A 1 216 ? -8.876 -13.467 25.251 1.00 80.00 216 THR A CA 1
ATOM 1620 C C . THR A 1 216 ? -7.381 -13.525 24.939 1.00 80.00 216 THR A C 1
ATOM 1622 O O . THR A 1 216 ? -6.740 -12.518 24.633 1.00 80.00 216 THR A O 1
ATOM 1625 N N . ASP A 1 217 ? -6.785 -14.717 24.972 1.00 77.12 217 ASP A N 1
ATOM 1626 C CA . ASP A 1 217 ? -5.384 -14.907 24.564 1.00 77.12 217 ASP A CA 1
ATOM 1627 C C . ASP A 1 217 ? -5.152 -14.622 23.074 1.00 77.12 217 ASP A C 1
ATOM 1629 O O . ASP A 1 217 ? -4.026 -14.360 22.654 1.00 77.12 217 ASP A O 1
ATOM 1633 N N . THR A 1 218 ? -6.215 -14.634 22.269 1.00 71.50 218 THR A N 1
ATOM 1634 C CA . THR A 1 218 ? -6.162 -14.449 20.814 1.00 71.50 218 THR A CA 1
ATOM 1635 C C . THR A 1 218 ? -6.748 -13.114 20.352 1.00 71.50 218 THR A C 1
ATOM 1637 O O . THR A 1 218 ? -6.483 -12.707 19.217 1.00 71.50 218 THR A O 1
ATOM 1640 N N . HIS A 1 219 ? -7.475 -12.399 21.217 1.00 71.19 219 HIS A N 1
ATOM 1641 C CA . HIS A 1 219 ? -8.161 -11.149 20.885 1.00 71.19 219 HIS A CA 1
ATOM 1642 C C . HIS A 1 219 ? -7.924 -10.059 21.930 1.00 71.19 219 HIS A C 1
ATOM 1644 O O . HIS A 1 219 ? -7.999 -10.311 23.132 1.00 71.19 219 HIS A O 1
ATOM 1650 N N . ASP A 1 220 ? -7.704 -8.845 21.438 1.00 70.88 220 ASP A N 1
ATOM 1651 C CA . ASP A 1 220 ? -7.829 -7.607 22.195 1.00 70.88 220 ASP A CA 1
ATOM 1652 C C . ASP A 1 220 ? -9.214 -7.004 21.952 1.00 70.88 220 ASP A C 1
ATOM 1654 O O . ASP A 1 220 ? -9.877 -7.283 20.950 1.00 70.88 220 ASP A O 1
ATOM 1658 N N . VAL A 1 221 ? -9.675 -6.179 22.886 1.00 69.81 221 VAL A N 1
ATOM 1659 C CA . VAL A 1 221 ? -10.989 -5.544 22.789 1.00 69.81 221 VAL A CA 1
ATOM 1660 C C . VAL A 1 221 ? -10.835 -4.056 23.009 1.00 69.81 221 VAL A C 1
ATOM 1662 O O . VAL A 1 221 ? -10.260 -3.621 24.003 1.00 69.81 221 VAL A O 1
ATOM 1665 N N . ILE A 1 222 ? -11.360 -3.282 22.066 1.00 70.69 222 ILE A N 1
ATOM 1666 C CA . ILE A 1 222 ? -11.384 -1.828 22.121 1.00 70.69 222 ILE A CA 1
ATOM 1667 C C . ILE A 1 222 ? -12.805 -1.423 22.511 1.00 70.69 222 ILE A C 1
ATOM 1669 O O . ILE A 1 222 ? -13.720 -1.581 21.694 1.00 70.69 222 ILE A O 1
ATOM 1673 N N . PRO A 1 223 ? -13.026 -0.920 23.734 1.00 67.75 223 PRO A N 1
ATOM 1674 C CA . PRO A 1 223 ? -14.297 -0.305 24.062 1.00 67.75 223 PRO A CA 1
ATOM 1675 C C . PRO A 1 223 ? -14.427 1.018 23.298 1.00 67.75 223 PRO A C 1
ATOM 1677 O O . PRO A 1 223 ? -13.532 1.863 23.297 1.00 67.75 223 PRO A O 1
ATOM 1680 N N . VAL A 1 224 ? -15.549 1.196 22.610 1.00 70.38 224 VAL A N 1
ATOM 1681 C CA . VAL A 1 224 ? -15.876 2.407 21.859 1.00 70.38 224 VAL A CA 1
ATOM 1682 C C . VAL A 1 224 ? -17.208 2.942 22.370 1.00 70.38 224 VAL A C 1
ATOM 1684 O O . VAL A 1 224 ? -18.238 2.275 22.280 1.00 70.38 224 VAL A O 1
ATOM 1687 N N . TYR A 1 225 ? -17.195 4.167 22.897 1.00 70.38 225 TYR A N 1
ATOM 1688 C CA . TYR A 1 225 ? -18.393 4.831 23.399 1.00 70.38 225 TYR A CA 1
ATOM 1689 C C . TYR A 1 225 ? -18.864 5.862 22.374 1.00 70.38 225 TYR A C 1
ATOM 1691 O O . TYR A 1 225 ? -18.152 6.809 22.029 1.00 70.38 225 TYR A O 1
ATOM 1699 N N . ILE A 1 226 ? -20.075 5.659 21.858 1.00 67.94 226 ILE A N 1
ATOM 1700 C CA . ILE A 1 226 ? -20.683 6.522 20.844 1.00 67.94 226 ILE A CA 1
ATOM 1701 C C . ILE A 1 226 ? -22.000 7.047 21.411 1.00 67.94 226 ILE A C 1
ATOM 1703 O O . ILE A 1 226 ? -23.065 6.458 21.215 1.00 67.94 226 ILE A O 1
ATOM 1707 N N . THR A 1 227 ? -21.913 8.151 22.150 1.00 65.44 227 THR A N 1
ATOM 1708 C CA . THR A 1 227 ? -23.053 8.772 22.830 1.00 65.44 227 THR A CA 1
ATOM 1709 C C . THR A 1 227 ? -23.102 10.277 22.577 1.00 65.44 227 THR A C 1
ATOM 1711 O O . THR A 1 227 ? -22.116 10.921 22.223 1.00 65.44 227 THR A O 1
ATOM 1714 N N . LYS A 1 228 ? -24.286 10.865 22.722 1.00 64.50 228 LYS A N 1
ATOM 1715 C CA . LYS A 1 228 ? -24.457 12.319 22.797 1.00 64.50 228 LYS A CA 1
ATOM 1716 C C . LYS A 1 228 ? -24.002 12.827 24.174 1.00 64.50 228 LYS A C 1
ATOM 1718 O O . LYS A 1 228 ? -23.871 12.028 25.101 1.00 64.50 228 LYS A O 1
ATOM 1723 N N . PRO A 1 229 ? -23.843 14.153 24.365 1.00 66.81 229 PRO A N 1
ATOM 1724 C CA . PRO A 1 229 ? -23.532 14.726 25.679 1.00 66.81 229 PRO A CA 1
ATOM 1725 C C . PRO A 1 229 ? -24.522 14.354 26.799 1.00 66.81 229 PRO A C 1
ATOM 1727 O O . PRO A 1 229 ? -24.160 14.404 27.968 1.00 66.81 229 PRO A O 1
ATOM 1730 N N . ASP A 1 230 ? -25.760 13.985 26.453 1.00 71.44 230 ASP A N 1
ATOM 1731 C CA . ASP A 1 230 ? -26.794 13.525 27.392 1.00 71.44 230 ASP A CA 1
ATOM 1732 C C . ASP A 1 230 ? -26.753 12.007 27.676 1.00 71.44 230 ASP A C 1
ATOM 1734 O O . ASP A 1 230 ? -27.608 11.491 28.393 1.00 71.44 230 ASP A O 1
ATOM 1738 N N . GLY A 1 231 ? -25.773 11.286 27.119 1.00 66.44 231 GLY A N 1
ATOM 1739 C CA . GLY A 1 231 ? -25.601 9.841 27.273 1.00 66.44 231 GLY A CA 1
ATOM 1740 C C . GLY A 1 231 ? -26.450 8.984 26.330 1.00 66.44 231 GLY A C 1
ATOM 1741 O O . GLY A 1 231 ? -26.314 7.763 26.349 1.00 66.44 231 GLY A O 1
ATOM 1742 N N . THR A 1 232 ? -27.304 9.572 25.487 1.00 69.69 232 THR A N 1
ATOM 1743 C CA . THR A 1 232 ? -28.122 8.795 24.541 1.00 69.69 232 THR A CA 1
ATOM 1744 C C . THR A 1 232 ? -27.291 8.262 23.361 1.00 69.69 232 THR A C 1
ATOM 1746 O O . THR A 1 232 ? -26.332 8.923 22.949 1.00 69.69 232 THR A O 1
ATOM 1749 N N . PRO A 1 233 ? -27.633 7.091 22.782 1.00 65.75 233 PRO A N 1
ATOM 1750 C CA . PRO A 1 233 ? -26.934 6.556 21.611 1.00 65.75 233 PRO A CA 1
ATOM 1751 C C . PRO A 1 233 ? -26.995 7.497 20.397 1.00 65.75 233 PRO A C 1
ATOM 1753 O O . PRO A 1 233 ? -27.985 8.209 20.188 1.00 65.75 233 PRO A O 1
ATOM 1756 N N . VAL A 1 234 ? -25.944 7.481 19.571 1.00 67.88 234 VAL A N 1
ATOM 1757 C CA . VAL A 1 234 ? -25.905 8.210 18.291 1.00 67.88 234 VAL A CA 1
ATOM 1758 C C . VAL A 1 234 ? -26.062 7.229 17.131 1.00 67.88 234 VAL A C 1
ATOM 1760 O O . VAL A 1 234 ? -25.228 6.345 16.951 1.00 67.88 234 VAL A O 1
ATOM 1763 N N . ASP A 1 235 ? -27.085 7.439 16.305 1.00 64.81 235 ASP A N 1
ATOM 1764 C CA . ASP A 1 235 ? -27.192 6.796 14.994 1.00 64.81 235 ASP A CA 1
ATOM 1765 C C . ASP A 1 235 ? -26.308 7.540 13.987 1.00 64.81 235 ASP A C 1
ATOM 1767 O O . ASP A 1 235 ? -26.366 8.770 13.892 1.00 64.81 235 ASP A O 1
ATOM 1771 N N . GLY A 1 236 ? -25.496 6.822 13.210 1.00 67.00 236 GLY A N 1
ATOM 1772 C CA . GLY A 1 236 ? -24.666 7.469 12.200 1.00 67.00 236 GLY A CA 1
ATOM 1773 C C . GLY A 1 236 ? -23.538 6.630 11.613 1.00 67.00 236 GLY A C 1
ATOM 1774 O O . GLY A 1 236 ? -23.340 5.457 11.929 1.00 67.00 236 GLY A O 1
ATOM 1775 N N . TYR A 1 237 ? -22.788 7.285 10.727 1.00 60.06 237 TYR A N 1
ATOM 1776 C CA . TYR A 1 237 ? -21.548 6.766 10.162 1.00 60.06 237 TYR A CA 1
ATOM 1777 C C . TYR A 1 237 ? -20.365 7.309 10.953 1.00 60.06 237 TYR A C 1
ATOM 1779 O O . TYR A 1 237 ? -20.184 8.526 11.068 1.00 60.06 237 TYR A O 1
ATOM 1787 N N . PHE A 1 238 ? -19.544 6.395 11.451 1.00 65.19 238 PHE A N 1
ATOM 1788 C CA . PHE A 1 238 ? -18.336 6.696 12.197 1.00 65.19 238 PHE A CA 1
ATOM 1789 C C . PHE A 1 238 ? -17.139 6.118 11.458 1.00 65.19 238 PHE A C 1
ATOM 1791 O O . PHE A 1 238 ? -17.211 5.036 10.879 1.00 65.19 238 PHE A O 1
ATOM 1798 N N . THR A 1 239 ? -16.029 6.846 11.486 1.00 59.53 239 THR A N 1
ATOM 1799 C CA . THR A 1 239 ? -14.737 6.300 11.069 1.00 59.53 239 THR A CA 1
ATOM 1800 C C . THR A 1 239 ? -13.932 6.040 12.328 1.00 59.53 239 THR A C 1
ATOM 1802 O O . THR A 1 239 ? -13.691 6.963 13.105 1.00 59.53 239 THR A O 1
ATOM 1805 N N . VAL A 1 240 ? -13.565 4.784 12.553 1.00 63.41 240 VAL A N 1
ATOM 1806 C CA . VAL A 1 240 ? -12.657 4.366 13.620 1.00 63.41 240 VAL A CA 1
ATOM 1807 C C . VAL A 1 240 ? -11.315 4.064 12.978 1.00 63.41 240 VAL A C 1
ATOM 1809 O O . VAL A 1 240 ? -11.243 3.326 11.999 1.00 63.41 240 VAL A O 1
ATOM 1812 N N . PHE A 1 241 ? -10.253 4.636 13.527 1.00 57.84 241 PHE A N 1
ATOM 1813 C CA . PHE A 1 241 ? -8.902 4.364 13.064 1.00 57.84 241 PHE A CA 1
ATOM 1814 C C . PHE A 1 241 ? -8.326 3.234 13.912 1.00 57.84 241 PHE A C 1
ATOM 1816 O O . PHE A 1 241 ? -8.318 3.315 15.141 1.00 57.84 241 PHE A O 1
ATOM 1823 N N . VAL A 1 242 ? -7.904 2.162 13.246 1.00 57.78 242 VAL A N 1
ATOM 1824 C CA . VAL A 1 242 ? -7.157 1.062 13.863 1.00 57.78 242 VAL A CA 1
ATOM 1825 C C . VAL A 1 242 ? -5.804 1.013 13.135 1.00 57.78 242 VAL A C 1
ATOM 1827 O O . VAL A 1 242 ? -5.796 0.701 11.939 1.00 57.78 242 VAL A O 1
ATOM 1830 N N . PRO A 1 243 ? -4.716 1.479 13.773 1.00 50.81 243 PRO A N 1
ATOM 1831 C CA . PRO A 1 243 ? -3.341 1.325 13.308 1.00 50.81 243 PRO A CA 1
ATOM 1832 C C . PRO A 1 243 ? -2.916 -0.123 13.039 1.00 50.81 243 PRO A C 1
ATOM 1834 O O . PRO A 1 243 ? -3.553 -1.071 13.552 1.00 50.81 243 PRO A O 1
#

pLDDT: mean 73.68, std 15.43, range [42.34, 95.81]

Foldseek 3Di:
DVVVVVVVVVVVVVVVVPPDDQPDWAFPAWWWWFQPPALWIWIWTWIDDPFWIKIWDFICQNVPPDTWIKIWTWGDPPPPPWIWMWMWTQPPVRDTKIFRTAIADPVQRKAKIAIPVGDIDIIHIPDPGRHHHGDDPKDWFKWFQDPVGIDGPDDDPFDWDDDPQQKTKGKAFPVFAPFDWDKDFPPPPDPFWDWDFDDACCVPDNDGPPNVVVDDPTIDIGITHGAGPVSHHDGGIITTIGD

Solvent-accessible surface area (backbone atoms only — not comparable to full-atom values): 13536 Å² total; per-residue (Å²): 119,68,72,61,56,53,55,50,51,52,52,52,52,52,57,69,72,74,66,80,71,81,76,70,67,44,73,78,50,75,48,41,31,21,49,30,68,19,14,31,35,39,36,33,38,35,32,36,46,98,88,36,31,40,33,42,42,29,29,31,63,52,73,46,95,67,59,20,48,26,39,36,42,35,37,72,72,82,67,78,61,35,33,45,23,41,36,40,32,35,39,96,81,75,43,74,48,39,35,62,35,40,36,32,37,68,90,74,52,23,36,46,35,33,35,78,68,69,52,64,40,43,29,39,43,66,55,93,69,52,64,57,54,70,74,79,69,50,36,82,42,64,38,38,34,44,96,91,46,64,47,60,91,83,52,92,80,53,52,62,53,73,53,100,80,52,46,35,26,44,35,42,54,52,93,55,71,54,76,54,74,60,69,53,75,69,55,89,85,55,98,65,71,51,63,50,76,45,76,63,55,51,86,80,72,72,53,75,48,89,41,58,86,67,48,50,101,63,26,39,55,47,47,37,38,47,28,35,91,86,64,46,72,56,70,46,58,39,37,44,31,44,60

Mean predicted aligned error: 12.41 Å

Sequence (243 aa):
MINKLIILKIKLLIFLFFGSTLVNAQTLGTYRWNISPFCNVITLTITQFEAGWSAVGSDNNCGLTEASPVSGSFSSIGRGSEFKGILTSEGLDRLTTTITTLRIDSESGGGDWVDDAGNTGNAVFNPATAPGQPRIIQKNMWLYVTSNGVFLPFYEGVTVTHPATGEYCIVIPKRRSVVGTQATSADRNNRTNIVTVGVSLGEQGGVESVCNPLITDTHDVIPVYITKPDGTPVDGYFTVFVP

Nearest PDB structures (foldseek):
  5m6k-assembly1_A  TM=5.471E-01  e=1.655E+00  Rhodnius prolixus
  4xmg-assembly1_A  TM=5.296E-01  e=2.442E+00  Rhodnius prolixus
  1pm1-assembly1_X  TM=4.963E-01  e=3.434E+00  Rhodnius prolixus
  2a3f-assembly1_X  TM=5.280E-01  e=7.126E+00  Rhodnius prolixus

Secondary structure (DSSP, 8-state):
-HHHHHHHHHHHHHHHHS-----PPEEEEEEEEEEETB--EEEEEEEEETTEEEEEEEE-GGG-SSPEEEEEEEEE-SSTT-EEEEEEEE-TTS-EEEEEEEEE-TTTS-EEEEETT--EEEEEES-S---SBPP---EEEEEEEETTEEE-TT-TT--EE--TTSEEEEEEEGGG-------EE--TT-TT-EEEE-S-THHHH----TTGGG--SSEEEEEEEEE-TTS-B--EEEEEEE-